Protein AF-0000000078756463 (afdb_homodimer)

Foldseek 3Di:
DAQQWKFFFAAQVDDPPQDHGGFIWGFHAHPVVVVPDQKTKTFTKDLDPDPDDPLWQWLQCQFHVGIMTGRLVNIDIDGNVRGDGTGGGRDPVSSVVSVVSNVVVVDD/DAQQWKFFFAAQVDDPPQDHGGFIWGFHDHPVVVVPDQKTKTFTKDLDPDPDDPQWQWLQCQFHVGIMTGRLVNIDIDGNVRGDGTGGGRDPVSSVVSVVSNVVVVDD

Secondary structure (DSSP, 8-state):
--TTEEEEEE-TT--TTS--SEEEEEE-S-HHHHHH-SEEEEEEEESS--SSSS-EEE-TTSSSSS--EEEGGG-EEEEGGGEEEEEEEPPHHHHHHHHHHHHHHT--/--TTEEEEEE-TT--TTS--SEEEEEE-S-HHHHHH-SEEEEEEEESS--SSSS-EEE-TTSSSSS--EEEGGG-EEEEGGGEEEEEEEPPHHHHHHHHHHHHHHT--

Radius of gyration: 16.01 Å; Cα contacts (8 Å, |Δi|>4): 495; chains: 2; bounding box: 35×48×36 Å

Structure (mmCIF, N/CA/C/O backbone):
data_AF-0000000078756463-model_v1
#
loop_
_entity.id
_entity.type
_entity.pdbx_description
1 polymer 'MazE/toxin transcriptional modulator MazF'
#
loop_
_atom_site.group_PDB
_atom_site.id
_atom_site.type_symbol
_atom_site.label_atom_id
_atom_site.label_alt_id
_atom_site.label_comp_id
_atom_site.label_asym_id
_atom_site.label_entity_id
_atom_site.label_seq_id
_atom_site.pdbx_PDB_ins_code
_atom_site.Cartn_x
_atom_site.Cartn_y
_atom_site.Cartn_z
_atom_site.occupancy
_atom_site.B_iso_or_equiv
_atom_site.auth_seq_id
_atom_site.auth_comp_id
_atom_site.auth_asym_id
_atom_site.auth_atom_id
_atom_site.pdbx_PDB_model_num
ATOM 1 N N . MET A 1 1 ? -16.078 5.977 5.453 1 94.06 1 MET A N 1
ATOM 2 C CA . MET A 1 1 ? -14.664 6.266 5.293 1 94.06 1 MET A CA 1
ATOM 3 C C . MET A 1 1 ? -14.344 6.648 3.854 1 94.06 1 MET A C 1
ATOM 5 O O . MET A 1 1 ? -14.531 5.848 2.936 1 94.06 1 MET A O 1
ATOM 9 N N . LEU A 1 2 ? -13.953 7.906 3.689 1 96.69 2 LEU A N 1
ATOM 10 C CA . LEU A 1 2 ? -13.789 8.484 2.361 1 96.69 2 LEU A CA 1
ATOM 11 C C . LEU A 1 2 ? -12.32 8.492 1.949 1 96.69 2 LEU A C 1
ATOM 13 O O . LEU A 1 2 ? -11.438 8.688 2.787 1 96.69 2 LEU A O 1
ATOM 17 N N . ARG A 1 3 ? -12.164 8.289 0.667 1 97.88 3 ARG A N 1
ATOM 18 C CA . ARG A 1 3 ? -10.852 8.602 0.111 1 97.88 3 ARG A CA 1
ATOM 19 C C . ARG A 1 3 ? -10.469 10.055 0.394 1 97.88 3 ARG A C 1
ATOM 21 O O . ARG A 1 3 ? -11.297 10.953 0.261 1 97.88 3 ARG A O 1
ATOM 28 N N . GLY A 1 4 ? -9.234 10.234 0.783 1 97.69 4 GLY A N 1
ATOM 29 C CA . GLY A 1 4 ? -8.766 11.57 1.105 1 97.69 4 GLY A CA 1
ATOM 30 C C . GLY A 1 4 ? -8.945 11.93 2.57 1 97.69 4 GLY A C 1
ATOM 31 O O . GLY A 1 4 ? -8.461 12.969 3.021 1 97.69 4 GLY A O 1
ATOM 32 N N . GLN A 1 5 ? -9.602 11.172 3.363 1 97.88 5 GLN A N 1
ATOM 33 C CA . GLN A 1 5 ? -9.82 11.43 4.781 1 97.88 5 GLN A CA 1
ATOM 34 C C . GLN A 1 5 ? -8.562 11.141 5.598 1 97.88 5 GLN A C 1
ATOM 36 O O . GLN A 1 5 ? -7.867 10.156 5.344 1 97.88 5 GLN A O 1
ATOM 41 N N . LEU A 1 6 ? -8.391 11.961 6.578 1 98.12 6 LEU A N 1
ATOM 42 C CA . LEU A 1 6 ? -7.281 11.82 7.516 1 98.12 6 LEU A CA 1
ATOM 43 C C . LEU A 1 6 ? -7.668 10.914 8.68 1 98.12 6 LEU A C 1
ATOM 45 O O . LEU A 1 6 ? -8.773 11.031 9.219 1 98.12 6 LEU A O 1
ATOM 49 N N . TYR A 1 7 ? -6.777 10.047 9.055 1 98.5 7 TYR A N 1
ATOM 50 C CA . TYR A 1 7 ? -6.91 9.227 10.258 1 98.5 7 TYR A CA 1
ATOM 51 C C . TYR A 1 7 ? -5.57 9.062 10.961 1 98.5 7 TYR A C 1
ATOM 53 O O . TYR A 1 7 ? -4.523 8.992 10.312 1 98.5 7 TYR A O 1
ATOM 61 N N . TRP A 1 8 ? -5.617 9.039 12.258 1 98.38 8 TRP A N 1
ATOM 62 C CA . TRP A 1 8 ? -4.48 8.477 12.977 1 98.38 8 TRP A CA 1
ATOM 63 C C . TRP A 1 8 ? -4.527 6.953 12.977 1 98.38 8 TRP A C 1
ATOM 65 O O . TRP A 1 8 ? -5.566 6.359 13.273 1 98.38 8 TRP A O 1
ATOM 75 N N . VAL A 1 9 ? -3.426 6.391 12.648 1 98.5 9 VAL A N 1
ATOM 76 C CA . VAL A 1 9 ? -3.354 4.945 12.461 1 98.5 9 VAL A CA 1
ATOM 77 C C . VAL A 1 9 ? -2.293 4.355 13.383 1 98.5 9 VAL A C 1
ATOM 79 O O . VAL A 1 9 ? -1.179 4.871 13.469 1 98.5 9 VAL A O 1
ATOM 82 N N . ASN A 1 10 ? -2.605 3.26 14.062 1 98.44 10 ASN A N 1
ATOM 83 C CA . ASN A 1 10 ? -1.66 2.539 14.914 1 98.44 10 ASN A CA 1
ATOM 84 C C . ASN A 1 10 ? -0.77 1.609 14.094 1 98.44 10 ASN A C 1
ATOM 86 O O . ASN A 1 10 ? -1.217 0.551 13.641 1 98.44 10 ASN A O 1
ATOM 90 N N . LEU A 1 11 ? 0.521 1.967 13.922 1 97.56 11 LEU A N 1
ATOM 91 C CA . LEU A 1 11 ? 1.479 1.213 13.117 1 97.56 11 LEU A CA 1
ATOM 92 C C . LEU A 1 11 ? 2.629 0.704 13.984 1 97.56 11 LEU A C 1
ATOM 94 O O . LEU A 1 11 ? 3.744 0.518 13.492 1 97.56 11 LEU A O 1
ATOM 98 N N . THR A 1 12 ? 2.404 0.406 15.148 1 96.06 12 THR A N 1
ATOM 99 C CA . THR A 1 12 ? 3.438 0.116 16.141 1 96.06 12 THR A CA 1
ATOM 100 C C . THR A 1 12 ? 4.109 -1.221 15.836 1 96.06 12 THR A C 1
ATOM 102 O O . THR A 1 12 ? 5.207 -1.491 16.328 1 96.06 12 THR A O 1
ATOM 105 N N . ASP A 1 13 ? 3.555 -2.045 15.055 1 93.75 13 ASP A N 1
ATOM 106 C CA . ASP A 1 13 ? 4.121 -3.355 14.742 1 93.75 13 ASP A CA 1
ATOM 107 C C . ASP A 1 13 ? 4.977 -3.303 13.477 1 93.75 13 ASP A C 1
ATOM 109 O O . ASP A 1 13 ? 5.426 -4.336 12.984 1 93.75 13 ASP A O 1
ATOM 113 N N . ALA A 1 14 ? 5.211 -2.105 12.953 1 94.5 14 ALA A N 1
ATOM 114 C CA . ALA A 1 14 ? 5.969 -1.964 11.719 1 94.5 14 ALA A CA 1
ATOM 115 C C . ALA A 1 14 ? 7.41 -2.441 11.898 1 94.5 14 ALA A C 1
ATOM 117 O O . ALA A 1 14 ? 7.965 -2.359 12.992 1 94.5 14 ALA A O 1
ATOM 118 N N . HIS A 1 15 ? 7.957 -2.934 10.875 1 94.38 15 HIS A N 1
ATOM 119 C CA . HIS A 1 15 ? 9.352 -3.334 10.789 1 94.38 15 HIS A CA 1
ATOM 120 C C . HIS A 1 15 ? 10.188 -2.277 10.07 1 94.38 15 HIS A C 1
ATOM 122 O O . HIS A 1 15 ? 10.109 -2.146 8.844 1 94.38 15 HIS A O 1
ATOM 128 N N . PRO A 1 16 ? 11.094 -1.668 10.781 1 93.81 16 PRO A N 1
ATOM 129 C CA . PRO A 1 16 ? 11.875 -0.65 10.078 1 93.81 16 PRO A CA 1
ATOM 130 C C . PRO A 1 16 ? 12.508 -1.181 8.789 1 93.81 16 PRO A C 1
ATOM 132 O O . PRO A 1 16 ? 12.93 -2.34 8.742 1 93.81 16 PRO A O 1
ATOM 135 N N . PRO A 1 17 ? 12.43 -0.254 7.676 1 95.44 17 PRO A N 1
ATOM 136 C CA . PRO A 1 17 ? 12.148 1.184 7.664 1 95.44 17 PRO A CA 1
ATOM 137 C C . PRO A 1 17 ? 10.664 1.497 7.492 1 95.44 17 PRO A C 1
ATOM 139 O O . PRO A 1 17 ? 10.297 2.652 7.266 1 95.44 17 PRO A O 1
ATOM 142 N N . GLU A 1 18 ? 9.766 0.496 7.508 1 96.38 18 GLU A N 1
ATOM 143 C CA . GLU A 1 18 ? 8.336 0.781 7.523 1 96.38 18 GLU A CA 1
ATOM 144 C C . GLU A 1 18 ? 7.984 1.803 8.602 1 96.38 18 GLU A C 1
ATOM 146 O O . GLU A 1 18 ? 8.531 1.755 9.703 1 96.38 18 GLU A O 1
ATOM 151 N N . MET A 1 19 ? 7.121 2.65 8.234 1 94.88 19 MET A N 1
ATOM 152 C CA . MET A 1 19 ? 6.781 3.697 9.195 1 94.88 19 MET A CA 1
ATOM 153 C C . MET A 1 19 ? 5.973 3.129 10.352 1 94.88 19 MET A C 1
ATOM 155 O O . MET A 1 19 ? 5.016 2.385 10.141 1 94.88 19 MET A O 1
ATOM 159 N N . GLY A 1 20 ? 6.391 3.5 11.492 1 95.31 20 GLY A N 1
ATOM 160 C CA . GLY A 1 20 ? 5.789 2.965 12.703 1 95.31 20 GLY A CA 1
ATOM 161 C C . GLY A 1 20 ? 5.109 4.027 13.547 1 95.31 20 GLY A C 1
ATOM 162 O O . GLY A 1 20 ? 4.723 5.082 13.039 1 95.31 20 GLY A O 1
ATOM 163 N N . LYS A 1 21 ? 4.723 3.65 14.812 1 96.06 21 LYS A N 1
ATOM 164 C CA . LYS A 1 21 ? 4.055 4.531 15.766 1 96.06 21 LYS A CA 1
ATOM 165 C C . LYS A 1 21 ? 2.615 4.809 15.344 1 96.06 21 LYS A C 1
ATOM 167 O O . LYS A 1 21 ? 2.082 4.137 14.461 1 96.06 21 LYS A O 1
ATOM 172 N N . VAL A 1 22 ? 1.941 5.535 16.25 1 97.69 22 VAL A N 1
ATOM 173 C CA . VAL A 1 22 ? 0.645 6.074 15.852 1 97.69 22 VAL A CA 1
ATOM 174 C C . VAL A 1 22 ? 0.842 7.352 15.039 1 97.69 22 VAL A C 1
ATOM 176 O O . VAL A 1 22 ? 1.346 8.352 15.555 1 97.69 22 VAL A O 1
ATOM 179 N N . ARG A 1 23 ? 0.416 7.297 13.773 1 96.25 23 ARG A N 1
ATOM 180 C CA . ARG A 1 23 ? 0.708 8.414 12.875 1 96.25 23 ARG A CA 1
ATOM 181 C C . ARG A 1 23 ? -0.537 8.828 12.094 1 96.25 23 ARG A C 1
ATOM 183 O O . ARG A 1 23 ? -1.396 7.992 11.797 1 96.25 23 ARG A O 1
ATOM 190 N N . PRO A 1 24 ? -0.574 10.094 11.797 1 97.31 24 PRO A N 1
ATOM 191 C CA . PRO A 1 24 ? -1.608 10.461 10.828 1 97.31 24 PRO A CA 1
ATOM 192 C C . PRO A 1 24 ? -1.346 9.883 9.438 1 97.31 24 PRO A C 1
ATOM 194 O O . PRO A 1 24 ? -0.188 9.719 9.039 1 97.31 24 PRO A O 1
ATOM 197 N N . ALA A 1 25 ? -2.432 9.578 8.719 1 98.31 25 ALA A N 1
ATOM 198 C CA . ALA A 1 25 ? -2.357 9.039 7.359 1 98.31 25 ALA A CA 1
ATOM 199 C C . ALA A 1 25 ? -3.582 9.445 6.543 1 98.31 25 ALA A C 1
ATOM 201 O O . ALA A 1 25 ? -4.648 9.711 7.102 1 98.31 25 ALA A O 1
ATOM 202 N N . ILE A 1 26 ? -3.371 9.469 5.281 1 98.44 26 ILE A N 1
ATOM 203 C CA . ILE A 1 26 ? -4.469 9.773 4.367 1 98.44 26 ILE A CA 1
ATOM 204 C C . ILE A 1 26 ? -4.984 8.477 3.736 1 98.44 26 ILE A C 1
ATOM 206 O O . ILE A 1 26 ? -4.203 7.691 3.199 1 98.44 26 ILE A O 1
ATOM 210 N N . ILE A 1 27 ? -6.273 8.258 3.799 1 98.69 27 ILE A N 1
ATOM 211 C CA . ILE A 1 27 ? -6.883 7.152 3.07 1 98.69 27 ILE A CA 1
ATOM 212 C C . ILE A 1 27 ? -6.82 7.426 1.569 1 98.69 27 ILE A C 1
ATOM 214 O O . ILE A 1 27 ? -7.312 8.453 1.098 1 98.69 27 ILE A O 1
ATOM 218 N N . VAL A 1 28 ? -6.277 6.414 0.802 1 98.38 28 VAL A N 1
ATOM 219 C CA . VAL A 1 28 ? -6.141 6.648 -0.631 1 98.38 28 VAL A CA 1
ATOM 220 C C . VAL A 1 28 ? -6.926 5.594 -1.407 1 98.38 28 VAL A C 1
ATOM 222 O O . VAL A 1 28 ? -7.098 5.711 -2.623 1 98.38 28 VAL A O 1
ATOM 225 N N . SER A 1 29 ? -7.391 4.496 -0.764 1 97 29 SER A N 1
ATOM 226 C CA . SER A 1 29 ? -8.25 3.529 -1.438 1 97 29 SER A CA 1
ATOM 227 C C . SER A 1 29 ? -9.609 4.137 -1.772 1 97 29 SER A C 1
ATOM 229 O O . SER A 1 29 ? -10.078 5.047 -1.081 1 97 29 SER A O 1
ATOM 231 N N . ASN A 1 30 ? -10.164 3.65 -2.82 1 94.81 30 ASN A N 1
ATOM 232 C CA . ASN A 1 30 ? -11.406 4.219 -3.33 1 94.81 30 ASN A CA 1
ATOM 233 C C . ASN A 1 30 ? -12.539 4.078 -2.318 1 94.81 30 ASN A C 1
ATOM 235 O O . ASN A 1 30 ? -12.664 3.051 -1.649 1 94.81 30 ASN A O 1
ATOM 239 N N . THR A 1 31 ? -13.453 5.086 -2.279 1 96.44 31 THR A N 1
ATOM 240 C CA . THR A 1 31 ? -14.516 5.219 -1.287 1 96.44 31 THR A CA 1
ATOM 241 C C . THR A 1 31 ? -15.484 4.043 -1.376 1 96.44 31 THR A C 1
ATOM 243 O O . THR A 1 31 ? -15.961 3.551 -0.353 1 96.44 31 THR A O 1
ATOM 246 N N . GLU A 1 32 ? -15.82 3.629 -2.592 1 93.06 32 GLU A N 1
ATOM 247 C CA . GLU A 1 32 ? -16.766 2.523 -2.746 1 93.06 32 GLU A CA 1
ATOM 248 C C . GLU A 1 32 ? -16.234 1.25 -2.094 1 93.06 32 GLU A C 1
ATOM 250 O O . GLU A 1 32 ? -16.969 0.555 -1.388 1 93.06 32 GLU A O 1
ATOM 255 N N . GLN A 1 33 ? -14.977 0.993 -2.314 1 92.25 33 GLN A N 1
ATOM 256 C CA . GLN A 1 33 ? -14.367 -0.193 -1.722 1 92.25 33 GLN A CA 1
ATOM 257 C C . GLN A 1 33 ? -14.227 -0.041 -0.21 1 92.25 33 GLN A C 1
ATOM 259 O O . GLN A 1 33 ? -14.336 -1.021 0.53 1 92.25 33 GLN A O 1
ATOM 264 N N . ASN A 1 34 ? -13.914 1.171 0.244 1 95.69 34 ASN A N 1
ATOM 265 C CA . ASN A 1 34 ? -13.812 1.445 1.673 1 95.69 34 ASN A CA 1
ATOM 266 C C . ASN A 1 34 ? -15.102 1.103 2.406 1 95.69 34 ASN A C 1
ATOM 268 O O . ASN A 1 34 ? -15.086 0.812 3.604 1 95.69 34 ASN A O 1
ATOM 272 N N . GLN A 1 35 ? -16.25 1.172 1.699 1 93.81 35 GLN A N 1
ATOM 273 C CA . GLN A 1 35 ? -17.531 0.893 2.314 1 93.81 35 GLN A CA 1
ATOM 274 C C . GLN A 1 35 ? -17.75 -0.608 2.49 1 93.81 35 GLN A C 1
ATOM 276 O O . GLN A 1 35 ? -18.516 -1.035 3.355 1 93.81 35 GLN A O 1
ATOM 281 N N . ILE A 1 36 ? -17.047 -1.347 1.752 1 91.06 36 ILE A N 1
ATOM 282 C CA . ILE A 1 36 ? -17.297 -2.783 1.688 1 91.06 36 ILE A CA 1
ATOM 283 C C . ILE A 1 36 ? -16.25 -3.527 2.504 1 91.06 36 ILE A C 1
ATOM 285 O O . ILE A 1 36 ? -16.578 -4.445 3.258 1 91.06 36 ILE A O 1
ATOM 289 N N . LEU A 1 37 ? -15.055 -3.131 2.416 1 93.44 37 LEU A N 1
ATOM 290 C CA . LEU A 1 37 ? -13.922 -3.848 3.002 1 93.44 37 LEU A CA 1
ATOM 291 C C . LEU A 1 37 ? -13.695 -3.416 4.445 1 93.44 37 LEU A C 1
ATOM 293 O O . LEU A 1 37 ? -14.117 -2.33 4.848 1 93.44 37 LEU A O 1
ATOM 297 N N . GLU A 1 38 ? -13.031 -4.285 5.164 1 96.25 38 GLU A N 1
ATOM 298 C CA . GLU A 1 38 ? -12.688 -3.986 6.555 1 96.25 38 GLU A CA 1
ATOM 299 C C . GLU A 1 38 ? -11.242 -3.52 6.68 1 96.25 38 GLU A C 1
ATOM 301 O O . GLU A 1 38 ? -10.641 -3.619 7.75 1 96.25 38 GLU A O 1
ATOM 306 N N . SER A 1 39 ? -10.688 -3.158 5.609 1 97 39 SER A N 1
ATOM 307 C CA . SER A 1 39 ? -9.375 -2.523 5.527 1 97 39 SER A CA 1
ATOM 308 C C . SER A 1 39 ? -9.375 -1.392 4.504 1 97 39 SER A C 1
ATOM 310 O O . SER A 1 39 ? -10.312 -1.256 3.721 1 97 39 SER A O 1
ATOM 312 N N . VAL A 1 40 ? -8.43 -0.563 4.633 1 98.06 40 VAL A N 1
ATOM 313 C CA . VAL A 1 40 ? -8.203 0.53 3.693 1 98.06 40 VAL A CA 1
ATOM 314 C C . VAL A 1 40 ? -6.715 0.619 3.352 1 98.06 40 VAL A C 1
ATOM 316 O O . VAL A 1 40 ? -5.879 -0.001 4.016 1 98.06 40 VAL A O 1
ATOM 319 N N . VAL A 1 41 ? -6.402 1.333 2.285 1 98.44 41 VAL A N 1
ATOM 320 C CA . VAL A 1 41 ? -5.02 1.677 1.977 1 98.44 41 VAL A CA 1
ATOM 321 C C . VAL A 1 41 ? -4.754 3.135 2.344 1 98.44 41 VAL A C 1
ATOM 323 O O . VAL A 1 41 ? -5.559 4.016 2.035 1 98.44 41 VAL A O 1
ATOM 326 N N . VAL A 1 42 ? -3.619 3.355 3.029 1 98.75 42 VAL A N 1
ATOM 327 C CA . VAL A 1 42 ? -3.305 4.695 3.514 1 98.75 42 VAL A CA 1
ATOM 328 C C . VAL A 1 42 ? -1.887 5.078 3.096 1 98.75 42 VAL A C 1
ATOM 330 O O . VAL A 1 42 ? -1.083 4.215 2.742 1 98.75 42 VAL A O 1
ATOM 333 N N . VAL A 1 43 ? -1.655 6.359 3.07 1 98.19 43 VAL A N 1
ATOM 334 C CA . VAL A 1 43 ? -0.307 6.914 3.018 1 98.19 43 VAL A CA 1
ATOM 335 C C . VAL A 1 43 ? -0.005 7.664 4.312 1 98.19 43 VAL A C 1
ATOM 337 O O . VAL A 1 43 ? -0.649 8.672 4.621 1 98.19 43 VAL A O 1
ATOM 340 N N . PRO A 1 44 ? 0.986 7.254 5.074 1 97.75 44 PRO A N 1
ATOM 341 C CA . PRO A 1 44 ? 1.307 7.926 6.336 1 97.75 44 PRO A CA 1
ATOM 342 C C . PRO A 1 44 ? 1.989 9.273 6.125 1 97.75 44 PRO A C 1
ATOM 344 O O . PRO A 1 44 ? 2.527 9.539 5.047 1 97.75 44 PRO A O 1
ATOM 347 N N . LEU A 1 45 ? 1.938 10.078 7.168 1 95.56 45 LEU A N 1
ATOM 348 C CA . LEU A 1 45 ? 2.496 11.422 7.105 1 95.56 45 LEU A CA 1
ATOM 349 C C . LEU A 1 45 ? 3.729 11.547 7.992 1 95.56 45 LEU A C 1
ATOM 351 O O . LEU A 1 45 ? 3.867 10.805 8.977 1 95.56 45 LEU A O 1
ATOM 355 N N . SER A 1 46 ? 4.59 12.414 7.613 1 92.44 46 SER A N 1
ATOM 356 C CA . SER A 1 46 ? 5.77 12.805 8.383 1 92.44 46 SER A CA 1
ATOM 357 C C . SER A 1 46 ? 5.91 14.32 8.438 1 92.44 46 SER A C 1
ATOM 359 O O . SER A 1 46 ? 5.449 15.031 7.539 1 92.44 46 SER 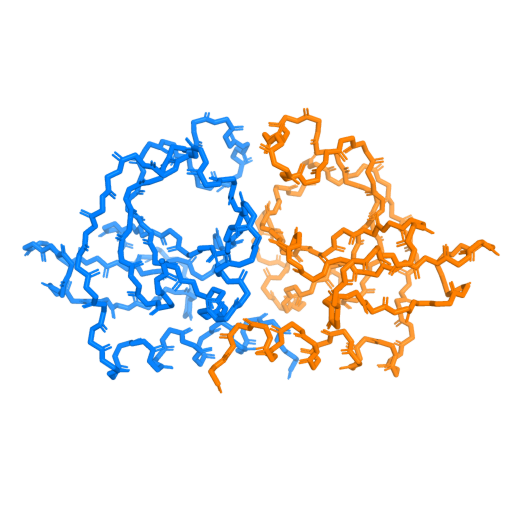A O 1
ATOM 361 N N . THR A 1 47 ? 6.492 14.82 9.5 1 89.56 47 THR A N 1
ATOM 362 C CA . THR A 1 47 ? 6.777 16.25 9.586 1 89.56 47 THR A CA 1
ATOM 363 C C . THR A 1 47 ? 8.133 16.562 8.961 1 89.56 47 THR A C 1
ATOM 365 O O . THR A 1 47 ? 8.492 17.734 8.797 1 89.56 47 THR A O 1
ATOM 368 N N . GLN A 1 48 ? 8.859 15.594 8.641 1 86.81 48 GLN A N 1
ATOM 369 C CA . GLN A 1 48 ? 10.164 15.781 8.023 1 86.81 48 GLN A CA 1
ATOM 370 C C . GLN A 1 48 ? 10.047 15.891 6.504 1 86.81 48 GLN A C 1
ATOM 372 O O . GLN A 1 48 ? 9.469 15.008 5.859 1 86.81 48 GLN A O 1
ATOM 377 N N . PRO A 1 49 ? 10.453 17 5.871 1 76.88 49 PRO A N 1
ATOM 378 C CA . PRO A 1 49 ? 10.305 17.219 4.43 1 76.88 49 PRO A CA 1
ATOM 379 C C . PRO A 1 49 ? 10.992 16.125 3.604 1 76.88 49 PRO A C 1
ATOM 381 O O . PRO A 1 49 ? 10.602 15.883 2.459 1 76.88 49 PRO A O 1
ATOM 384 N N . GLY A 1 50 ? 11.688 15.352 4.09 1 67.31 50 GLY A N 1
ATOM 385 C CA . GLY A 1 50 ? 12.297 14.242 3.365 1 67.31 50 GLY A CA 1
ATOM 386 C C . GLY A 1 50 ? 13.766 14.469 3.062 1 67.31 50 GLY A C 1
ATOM 387 O O . GLY A 1 50 ? 14.211 15.609 2.947 1 67.31 50 GLY A O 1
ATOM 388 N N . GLU A 1 51 ? 14.656 13.766 3.758 1 58.53 51 GLU A N 1
ATOM 389 C CA . GLU A 1 51 ? 16.031 13.797 3.262 1 58.53 51 GLU A CA 1
ATOM 390 C C . GLU A 1 51 ? 16.094 13.438 1.779 1 58.53 51 GLU A C 1
ATOM 392 O O . GLU A 1 51 ? 16.969 13.914 1.055 1 58.53 51 GLU A O 1
ATOM 397 N N . ILE A 1 52 ? 15.539 12.234 1.413 1 53.84 52 ILE A N 1
ATOM 398 C CA . ILE A 1 52 ? 15.758 11.781 0.042 1 53.84 52 ILE A CA 1
ATOM 399 C C . ILE A 1 52 ? 14.719 12.422 -0.879 1 53.84 52 ILE A C 1
ATOM 401 O O . ILE A 1 52 ? 13.75 13.023 -0.411 1 53.84 52 ILE A O 1
ATOM 405 N N . TRP A 1 53 ? 14.328 11.82 -2.035 1 53.84 53 TRP A N 1
ATOM 406 C CA . TRP A 1 53 ? 13.742 12.25 -3.303 1 53.84 53 TRP A CA 1
ATOM 407 C C . TRP A 1 53 ? 12.242 12.492 -3.162 1 53.84 53 TRP A C 1
ATOM 409 O O . TRP A 1 53 ? 11.609 11.984 -2.232 1 53.84 53 TRP A O 1
ATOM 419 N N . PRO A 1 54 ? 11.531 13.047 -4.238 1 59.81 54 PRO A N 1
ATOM 420 C CA . PRO A 1 54 ? 10.219 13.383 -4.797 1 59.81 54 PRO A CA 1
ATOM 421 C C . PRO A 1 54 ? 9.141 12.375 -4.395 1 59.81 54 PRO A C 1
ATOM 423 O O . PRO A 1 54 ? 8.117 12.258 -5.082 1 59.81 54 PRO A O 1
ATOM 426 N N . LEU A 1 55 ? 9.5 11.688 -3.123 1 83 55 LEU A N 1
ATOM 427 C CA . LEU A 1 55 ? 8.422 10.734 -2.898 1 83 55 LEU A CA 1
ATOM 428 C C . LEU A 1 55 ? 7.5 11.203 -1.775 1 83 55 LEU A C 1
ATOM 430 O O . LEU A 1 55 ? 6.602 10.477 -1.354 1 83 55 LEU A O 1
ATOM 434 N N . ARG A 1 56 ? 7.832 12.453 -1.299 1 92.19 56 ARG A N 1
ATOM 435 C CA . ARG A 1 56 ? 6.965 13.07 -0.3 1 92.19 56 ARG A CA 1
ATOM 436 C C . ARG A 1 56 ? 6.148 14.195 -0.91 1 92.19 56 ARG A C 1
ATOM 438 O O . ARG A 1 56 ? 6.664 14.984 -1.704 1 92.19 56 ARG A O 1
ATOM 445 N N . VAL A 1 57 ? 4.93 14.195 -0.565 1 94.19 57 VAL A N 1
ATOM 446 C CA . VAL A 1 57 ? 4.023 15.234 -1.029 1 94.19 57 VAL A CA 1
ATOM 447 C C . VAL A 1 57 ? 3.701 16.188 0.119 1 94.19 57 VAL A C 1
ATOM 449 O O . VAL A 1 57 ? 3.137 15.781 1.136 1 94.19 57 VAL A O 1
ATOM 452 N N . SER A 1 58 ? 4.066 17.453 -0.078 1 93.19 58 SER A N 1
ATOM 453 C CA . SER A 1 58 ? 3.73 18.469 0.927 1 93.19 58 SER A CA 1
ATOM 454 C C . S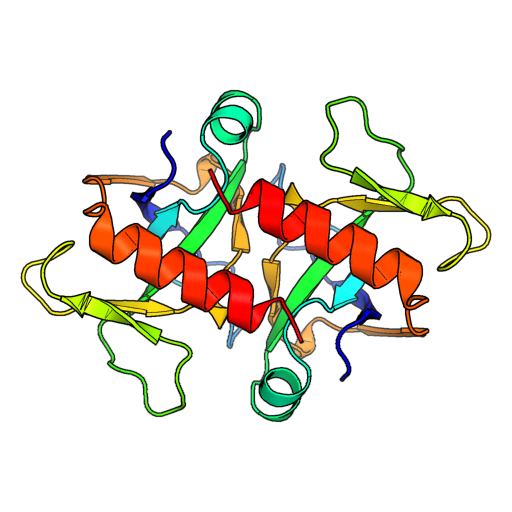ER A 1 58 ? 2.223 18.656 1.027 1 93.19 58 SER A C 1
ATOM 456 O O . SER A 1 58 ? 1.545 18.828 0.012 1 93.19 58 SER A O 1
ATOM 458 N N . LEU A 1 59 ? 1.763 18.641 2.25 1 93.69 59 LEU A N 1
ATOM 459 C CA . LEU A 1 59 ? 0.353 18.906 2.496 1 93.69 59 LEU A CA 1
ATOM 460 C C . LEU A 1 59 ? 0.18 20.25 3.201 1 93.69 59 LEU A C 1
ATOM 462 O O . LEU A 1 59 ? -0.91 20.562 3.686 1 93.69 59 LEU A O 1
ATOM 466 N N . ALA A 1 60 ? 1.225 20.953 3.252 1 89.25 60 ALA A N 1
ATOM 467 C CA . ALA A 1 60 ? 1.217 22.25 3.928 1 89.25 60 ALA A CA 1
ATOM 468 C C . ALA A 1 60 ? 0.588 22.141 5.312 1 89.25 60 ALA A C 1
ATOM 470 O O . ALA A 1 60 ? 1.023 21.344 6.137 1 89.25 60 ALA A O 1
ATOM 471 N N . THR A 1 61 ? -0.327 23.016 5.617 1 85 61 THR A N 1
ATOM 472 C CA . THR A 1 61 ? -0.958 23.031 6.934 1 85 61 THR A CA 1
ATOM 473 C C . THR A 1 61 ? -2.398 22.531 6.848 1 85 61 THR A C 1
ATOM 475 O O . THR A 1 61 ? -3.238 22.906 7.672 1 85 61 THR A O 1
ATOM 478 N N . ALA A 1 62 ? -2.59 21.734 5.82 1 84.56 62 ALA A N 1
ATOM 479 C CA . ALA A 1 62 ? -3.959 21.281 5.586 1 84.56 62 ALA A CA 1
ATOM 480 C C . ALA A 1 62 ? -4.414 20.328 6.688 1 84.56 62 ALA A C 1
ATOM 482 O O . ALA A 1 62 ? -5.609 20.203 6.953 1 84.56 62 ALA A O 1
ATOM 483 N N . VAL A 1 63 ? -3.422 19.641 7.293 1 83.06 63 VAL A N 1
ATOM 484 C CA . VAL A 1 63 ? -3.783 18.594 8.234 1 83.06 63 VAL A CA 1
ATOM 485 C C . VAL A 1 63 ? -3.428 19.016 9.656 1 83.06 63 VAL A C 1
ATOM 487 O O . VAL A 1 63 ? -3.973 18.484 10.625 1 83.06 63 VAL A O 1
ATOM 490 N N . SER A 1 64 ? -2.531 19.844 9.734 1 81.62 64 SER A N 1
ATOM 491 C CA . SER A 1 64 ? -2.066 20.328 11.031 1 81.62 64 SER A CA 1
ATOM 492 C C . SER A 1 64 ? -1.456 21.719 10.922 1 81.62 64 SER A C 1
ATOM 494 O O . SER A 1 64 ? -1.19 22.203 9.812 1 81.62 64 SER A O 1
ATOM 496 N N . PRO A 1 65 ? -1.325 22.344 12.102 1 84.5 65 PRO A N 1
ATOM 497 C CA . PRO A 1 65 ? -0.677 23.656 12.078 1 84.5 65 PRO A CA 1
ATOM 498 C C . PRO A 1 65 ? 0.764 23.594 11.57 1 84.5 65 PRO A C 1
ATOM 500 O O . PRO A 1 65 ? 1.321 24.609 11.156 1 84.5 65 PRO A O 1
ATOM 503 N N . LYS A 1 66 ? 1.315 22.469 11.688 1 88.56 66 LYS A N 1
ATOM 504 C CA . LYS A 1 66 ? 2.672 22.266 11.188 1 88.56 66 LYS A CA 1
ATOM 505 C C . LYS A 1 66 ? 2.656 21.625 9.797 1 88.56 66 LYS A C 1
ATOM 507 O O . LYS A 1 66 ? 1.759 20.844 9.477 1 88.56 66 LYS A O 1
ATOM 512 N N . GLU A 1 67 ? 3.693 22.016 9.078 1 91.38 67 GLU A N 1
ATOM 513 C CA . GLU A 1 67 ? 3.834 21.375 7.773 1 91.38 67 GLU A CA 1
ATOM 514 C C . GLU A 1 67 ? 3.928 19.859 7.914 1 91.38 67 GLU A C 1
ATOM 516 O O . GLU A 1 67 ? 4.566 19.359 8.844 1 91.38 67 GLU A O 1
ATOM 521 N N . SER A 1 68 ? 3.227 19.203 7.027 1 93 68 SER A N 1
ATOM 522 C CA . SER A 1 68 ? 3.281 17.75 6.996 1 93 68 SER A CA 1
ATOM 523 C C . SER A 1 68 ? 3.486 17.234 5.574 1 93 68 SER A C 1
ATOM 525 O O . SER A 1 68 ? 3.209 17.953 4.605 1 93 68 SER A O 1
ATOM 527 N N . PHE A 1 69 ? 4.008 16.047 5.453 1 94.5 69 PHE A N 1
ATOM 528 C CA . PHE A 1 69 ? 4.324 15.43 4.176 1 94.5 69 PHE A CA 1
ATOM 529 C C . PHE A 1 69 ? 3.758 14.016 4.109 1 94.5 69 PHE A C 1
ATOM 531 O O . PHE A 1 69 ? 3.947 13.219 5.035 1 94.5 69 PHE A O 1
ATOM 538 N N . ALA A 1 70 ? 2.99 13.742 3.023 1 95.94 70 ALA A N 1
ATOM 539 C CA . ALA A 1 70 ? 2.598 12.367 2.754 1 95.94 70 ALA A CA 1
ATOM 540 C C . ALA A 1 70 ? 3.773 11.555 2.221 1 95.94 70 ALA A C 1
ATOM 542 O O . ALA A 1 70 ? 4.398 11.93 1.227 1 95.94 70 ALA A O 1
ATOM 543 N N . VAL A 1 71 ? 4.07 10.461 2.859 1 95.81 71 VAL A N 1
ATOM 544 C CA . VAL A 1 71 ? 5.215 9.641 2.486 1 95.81 71 VAL A CA 1
ATOM 545 C C . VAL A 1 71 ? 4.762 8.492 1.59 1 95.81 71 VAL A C 1
ATOM 547 O O . VAL A 1 71 ? 4.391 7.422 2.08 1 95.81 71 VAL A O 1
ATOM 550 N N . VAL A 1 72 ? 4.863 8.688 0.34 1 95.81 72 VAL A N 1
ATOM 551 C CA . VAL A 1 72 ? 4.266 7.844 -0.688 1 95.81 72 VAL A CA 1
ATOM 552 C C . VAL A 1 72 ? 4.824 6.426 -0.582 1 95.81 72 VAL A C 1
ATOM 554 O O . VAL A 1 72 ? 4.066 5.453 -0.6 1 95.81 72 VAL A O 1
ATOM 557 N N . PRO A 1 73 ? 6.145 6.223 -0.33 1 95.56 73 PRO A N 1
ATOM 558 C CA . PRO A 1 73 ? 6.648 4.848 -0.228 1 95.56 73 PRO A CA 1
ATOM 559 C C . PRO A 1 73 ? 6.078 4.102 0.976 1 95.56 73 PRO A C 1
ATOM 561 O O . PRO A 1 73 ? 6.156 2.871 1.036 1 95.56 73 PRO A O 1
ATOM 564 N N . GLY A 1 74 ? 5.484 4.844 1.905 1 96.81 74 GLY A N 1
ATOM 565 C CA . GLY A 1 74 ? 4.934 4.254 3.113 1 96.81 74 GLY A CA 1
ATOM 566 C C . GLY A 1 74 ? 3.514 3.75 2.938 1 96.81 74 GLY A C 1
ATOM 567 O O . GLY A 1 74 ? 2.893 3.279 3.893 1 96.81 74 GLY A O 1
ATOM 568 N N . LEU A 1 75 ? 2.98 3.811 1.711 1 97.62 75 LEU A N 1
ATOM 569 C CA . LEU A 1 75 ? 1.607 3.418 1.414 1 97.62 75 LEU A CA 1
ATOM 570 C C . LEU A 1 75 ? 1.362 1.964 1.8 1 97.62 75 LEU A C 1
ATOM 572 O O . LEU A 1 75 ? 2.188 1.094 1.516 1 97.62 75 LEU A O 1
ATOM 576 N N . ARG A 1 76 ? 0.174 1.695 2.436 1 98.12 76 ARG A N 1
ATOM 577 C CA . ARG A 1 76 ? -0.048 0.315 2.854 1 98.12 76 ARG A CA 1
ATOM 578 C C . ARG A 1 76 ? -1.507 0.087 3.234 1 98.12 76 ARG A C 1
ATOM 580 O O . ARG A 1 76 ? -2.195 1.017 3.66 1 98.12 76 ARG A O 1
ATOM 587 N N . GLN A 1 77 ? -1.883 -1.171 3.09 1 98.25 77 GLN A N 1
ATOM 588 C CA . GLN A 1 77 ? -3.148 -1.626 3.656 1 98.25 77 GLN A CA 1
ATOM 589 C C . GLN A 1 77 ? -3.115 -1.585 5.184 1 98.25 77 GLN A C 1
ATOM 591 O O . GLN A 1 77 ? -2.121 -1.977 5.797 1 98.25 77 GLN A O 1
ATOM 596 N N . VAL A 1 78 ? -4.223 -1.195 5.75 1 98.25 78 VAL A N 1
ATOM 597 C CA . VAL A 1 78 ? -4.363 -1.27 7.199 1 98.25 78 VAL A CA 1
ATOM 598 C C . VAL A 1 78 ? -5.773 -1.732 7.559 1 98.25 78 VAL A C 1
ATOM 600 O O . VAL A 1 78 ? -6.75 -1.311 6.934 1 98.25 78 VAL A O 1
ATOM 603 N N . SER A 1 79 ? -5.805 -2.631 8.555 1 98.38 79 SER A N 1
ATOM 604 C CA . SER A 1 79 ? -7.098 -2.965 9.148 1 98.38 79 SER A CA 1
ATOM 605 C C . SER A 1 79 ? -7.793 -1.722 9.695 1 98.38 79 SER A C 1
ATO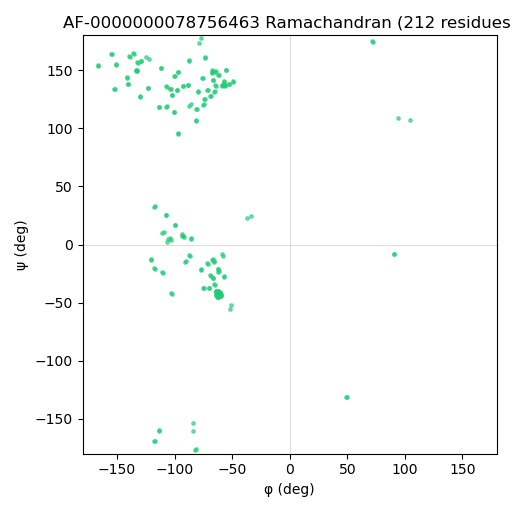M 607 O O . SER A 1 79 ? -7.152 -0.872 10.32 1 98.38 79 SER A O 1
ATOM 609 N N . LYS A 1 80 ? -9.07 -1.693 9.484 1 98.38 80 LYS A N 1
ATOM 610 C CA . LYS A 1 80 ? -9.812 -0.562 10.031 1 98.38 80 LYS A CA 1
ATOM 611 C C . LYS A 1 80 ? -9.719 -0.528 11.555 1 98.38 80 LYS A C 1
ATOM 613 O O . LYS A 1 80 ? -9.867 0.531 12.172 1 98.38 80 LYS A O 1
ATOM 618 N N . SER A 1 81 ? -9.414 -1.595 12.164 1 98 81 SER A N 1
ATOM 619 C CA . SER A 1 81 ? -9.25 -1.662 13.609 1 98 81 SER A CA 1
ATOM 620 C C . SER A 1 81 ? -8.031 -0.86 14.07 1 98 81 SER A C 1
ATOM 622 O O . SER A 1 81 ? -7.891 -0.563 15.258 1 98 81 SER A O 1
ATOM 624 N N . ARG A 1 82 ? -7.168 -0.463 13.133 1 98.12 82 ARG A N 1
ATOM 625 C CA . ARG A 1 82 ? -5.969 0.298 13.469 1 98.12 82 ARG A CA 1
ATOM 626 C C . ARG A 1 82 ? -6.246 1.798 13.438 1 98.12 82 ARG A C 1
ATOM 628 O O . ARG A 1 82 ? -5.402 2.598 13.852 1 98.12 82 ARG A O 1
ATOM 635 N N . LEU A 1 83 ? -7.344 2.146 12.875 1 98.38 83 LEU A N 1
ATOM 636 C CA . LEU A 1 83 ? -7.719 3.557 12.82 1 98.38 83 LEU A CA 1
ATOM 637 C C . LEU A 1 83 ? -8.211 4.039 14.188 1 98.38 83 LEU A C 1
ATOM 639 O O . LEU A 1 83 ? -9.234 3.566 14.68 1 98.38 83 LEU A O 1
ATOM 643 N N . VAL A 1 84 ? -7.551 5.016 14.727 1 97.88 84 VAL A N 1
ATOM 644 C CA . VAL A 1 84 ? -7.809 5.289 16.141 1 97.88 84 VAL A CA 1
ATOM 645 C C . VAL A 1 84 ? -8.398 6.688 16.297 1 97.88 84 VAL A C 1
ATOM 647 O O . VAL A 1 84 ? -8.969 7.016 17.344 1 97.88 84 VAL A O 1
ATOM 650 N N . LYS A 1 85 ? -8.219 7.555 15.375 1 97.38 85 LYS A N 1
ATOM 651 C CA . LYS A 1 85 ? -8.766 8.906 15.422 1 97.38 85 LYS A CA 1
ATOM 652 C C . LYS A 1 85 ? -9 9.453 14.016 1 97.38 85 LYS A C 1
ATOM 654 O O . LYS A 1 85 ? -8.133 9.352 13.148 1 97.38 85 LYS A O 1
ATOM 659 N N . GLN A 1 86 ? -10.18 10.039 13.82 1 97.12 86 GLN A N 1
ATOM 660 C CA . GLN A 1 86 ? -10.531 10.617 12.523 1 97.12 86 GLN A CA 1
ATOM 661 C C . GLN A 1 86 ? -10.164 12.094 12.461 1 97.12 86 GLN A C 1
ATOM 663 O O . GLN A 1 86 ? -10.352 12.828 13.438 1 97.12 86 GLN A O 1
ATOM 668 N N . GLY A 1 87 ? -9.602 12.414 11.328 1 96.12 87 GLY A N 1
ATOM 669 C CA . GLY A 1 87 ? -9.359 13.82 11.039 1 96.12 87 GLY A CA 1
ATOM 670 C C . GLY A 1 87 ? -10.188 14.344 9.891 1 96.12 87 GLY A C 1
ATOM 671 O O . GLY A 1 87 ? -11.273 13.828 9.609 1 96.12 87 GLY A O 1
ATOM 672 N N . GLY A 1 88 ? -9.781 15.461 9.289 1 95.25 88 GLY A N 1
ATOM 673 C CA . GLY A 1 88 ? -10.523 16.109 8.219 1 95.25 88 GLY A CA 1
ATOM 674 C C . GLY A 1 88 ? -10.289 15.484 6.863 1 95.25 88 GLY A C 1
ATOM 675 O O . GLY A 1 88 ? -9.648 14.438 6.762 1 95.25 88 GLY A O 1
ATOM 676 N N . LEU A 1 89 ? -10.898 16.125 5.918 1 96.81 89 LEU A N 1
ATOM 677 C CA . LEU A 1 89 ? -10.742 15.727 4.523 1 96.81 89 LEU A CA 1
ATOM 678 C C . LEU A 1 89 ? -9.688 16.594 3.826 1 96.81 89 LEU A C 1
ATOM 680 O O . LEU A 1 89 ? -9.672 17.812 3.99 1 96.81 89 LEU A O 1
ATOM 684 N N . LEU A 1 90 ? -8.812 15.875 3.125 1 96.81 90 LEU A N 1
ATOM 685 C CA . LEU A 1 90 ? -7.801 16.594 2.355 1 96.81 90 LEU A CA 1
ATOM 686 C C . LEU A 1 90 ? -8.445 17.422 1.252 1 96.81 90 LEU A C 1
ATOM 688 O O . LEU A 1 90 ? -9.359 16.953 0.567 1 96.81 90 LEU A O 1
ATOM 692 N N . PRO A 1 91 ? -7.953 18.672 1.104 1 96.44 91 PRO A N 1
ATOM 693 C CA . PRO A 1 91 ? -8.438 19.438 -0.047 1 96.44 91 PRO A CA 1
ATOM 694 C C . PRO A 1 91 ? -8.227 18.703 -1.372 1 96.44 91 PRO A C 1
ATOM 696 O O . PRO A 1 91 ? -7.215 18.031 -1.551 1 96.44 91 PRO A O 1
ATOM 699 N N . ALA A 1 92 ? -9.109 18.969 -2.318 1 95.88 92 ALA A N 1
ATOM 700 C CA . ALA A 1 92 ? -9.141 18.234 -3.578 1 95.88 92 ALA A CA 1
ATOM 701 C C . ALA A 1 92 ? -7.824 18.391 -4.332 1 95.88 92 ALA A C 1
ATOM 703 O O . ALA A 1 92 ? -7.332 17.438 -4.93 1 95.88 92 ALA A O 1
ATOM 704 N N . HIS A 1 93 ? -7.312 19.562 -4.336 1 96.44 93 HIS A N 1
ATOM 705 C CA . HIS A 1 93 ? -6.086 19.797 -5.09 1 96.44 93 HIS A CA 1
ATOM 706 C C . HIS A 1 93 ? -4.914 19.031 -4.488 1 96.44 93 HIS A C 1
ATOM 708 O O . HIS A 1 93 ? -4.055 18.531 -5.219 1 96.44 93 HIS A O 1
ATOM 714 N N . LEU A 1 94 ? -4.859 18.859 -3.188 1 96.62 94 LEU A N 1
ATOM 715 C CA . LEU A 1 94 ? -3.793 18.109 -2.531 1 96.62 94 LEU A CA 1
ATOM 716 C C . LEU A 1 94 ? -3.98 16.609 -2.727 1 96.62 94 LEU A C 1
ATOM 718 O O . LEU A 1 94 ? -3.008 15.883 -2.92 1 96.62 94 LEU A O 1
ATOM 722 N N . LEU A 1 95 ? -5.242 16.234 -2.686 1 97 95 LEU A N 1
ATOM 723 C CA . LEU A 1 95 ? -5.516 14.828 -2.963 1 97 95 LEU A CA 1
ATOM 724 C C . LEU A 1 95 ? -5.098 14.461 -4.383 1 97 95 LEU A C 1
ATOM 726 O O . LEU A 1 95 ? -4.578 13.367 -4.621 1 97 95 LEU A O 1
ATOM 730 N N . GLY A 1 96 ? -5.348 15.352 -5.305 1 96.56 96 GLY A N 1
ATOM 731 C CA . GLY A 1 96 ? -4.902 15.133 -6.672 1 96.56 96 GLY A CA 1
ATOM 732 C C . GLY A 1 96 ? -3.398 14.977 -6.789 1 96.56 96 GLY A C 1
ATOM 733 O O . GLY A 1 96 ? -2.914 14.094 -7.5 1 96.56 96 GLY A O 1
ATOM 734 N N . ARG A 1 97 ? -2.674 15.82 -6.117 1 95.31 97 ARG A N 1
ATOM 735 C CA . ARG A 1 97 ? -1.218 15.734 -6.117 1 95.31 97 ARG A CA 1
ATOM 736 C C . ARG A 1 97 ? -0.743 14.414 -5.52 1 95.31 97 ARG A C 1
ATOM 738 O O . ARG A 1 97 ? 0.17 13.781 -6.051 1 95.31 97 ARG A O 1
ATOM 745 N N . LEU A 1 98 ? -1.34 14.039 -4.414 1 95.94 98 LEU A N 1
ATOM 746 C CA . LEU A 1 98 ? -0.981 12.781 -3.768 1 95.94 98 LEU A CA 1
ATOM 747 C C . LEU A 1 98 ? -1.273 11.594 -4.68 1 95.94 98 LEU A C 1
ATOM 749 O O . LEU A 1 98 ? -0.449 10.688 -4.809 1 95.94 98 LEU A O 1
ATOM 753 N N . THR A 1 99 ? -2.41 11.68 -5.352 1 96.81 99 THR A N 1
ATOM 754 C CA . THR A 1 99 ? -2.799 10.617 -6.273 1 96.81 99 THR A CA 1
ATOM 755 C C . THR A 1 99 ? -1.784 10.484 -7.406 1 96.81 99 THR A C 1
ATOM 757 O O . THR A 1 99 ? -1.375 9.375 -7.754 1 96.81 99 THR A O 1
ATOM 760 N N . SER A 1 100 ? -1.373 11.617 -7.949 1 95.31 100 SER A N 1
ATOM 761 C CA . SER A 1 100 ? -0.383 11.617 -9.016 1 95.31 100 SER A CA 1
ATOM 762 C C . SER A 1 100 ? 0.941 11.023 -8.547 1 95.31 100 SER A C 1
ATOM 764 O O . SER A 1 100 ? 1.564 10.234 -9.258 1 95.31 100 SER A O 1
ATOM 766 N N . ALA A 1 101 ? 1.348 11.383 -7.406 1 94.38 101 ALA A N 1
ATOM 767 C CA . ALA A 1 101 ? 2.607 10.891 -6.855 1 94.38 101 ALA A CA 1
ATOM 768 C C . ALA A 1 101 ? 2.551 9.375 -6.633 1 94.38 101 ALA A C 1
ATOM 770 O O . ALA A 1 101 ? 3.5 8.656 -6.957 1 94.38 101 ALA A O 1
ATOM 771 N N . VAL A 1 102 ? 1.433 8.898 -6.082 1 96.19 102 VAL A N 1
ATOM 772 C CA . VAL A 1 102 ? 1.251 7.473 -5.82 1 96.19 102 VAL A CA 1
ATOM 773 C C . VAL A 1 102 ? 1.273 6.699 -7.137 1 96.19 102 VAL A C 1
ATOM 775 O O . VAL A 1 102 ? 1.964 5.684 -7.258 1 96.19 102 VAL A O 1
ATOM 778 N N . THR A 1 103 ? 0.538 7.246 -8.109 1 95.19 103 THR A N 1
ATOM 779 C CA . THR A 1 103 ? 0.471 6.582 -9.406 1 95.19 103 THR A CA 1
ATOM 780 C C . THR A 1 103 ? 1.845 6.547 -10.07 1 95.19 103 THR A C 1
ATOM 782 O O . THR A 1 103 ? 2.248 5.523 -10.625 1 95.19 103 THR A O 1
ATOM 785 N N . ASP A 1 104 ? 2.555 7.59 -9.977 1 92.94 104 ASP A N 1
ATOM 786 C CA . ASP A 1 104 ? 3.896 7.645 -10.555 1 92.94 104 ASP A CA 1
ATOM 787 C C . ASP A 1 104 ? 4.824 6.641 -9.875 1 92.94 104 ASP A C 1
ATOM 789 O O . ASP A 1 104 ? 5.641 5.996 -10.539 1 92.94 104 ASP A O 1
ATOM 793 N N . TYR A 1 105 ? 4.699 6.535 -8.594 1 94 105 TYR A N 1
ATOM 794 C CA . TYR A 1 105 ? 5.539 5.648 -7.797 1 94 105 TYR A CA 1
ATOM 795 C C . TYR A 1 105 ? 5.262 4.188 -8.133 1 94 105 TYR A C 1
ATOM 797 O O . TYR A 1 105 ? 6.164 3.35 -8.086 1 94 105 TYR A O 1
ATOM 805 N N . LEU A 1 106 ? 3.98 3.891 -8.57 1 95.94 106 LEU A N 1
ATOM 806 C CA . LEU A 1 106 ? 3.562 2.512 -8.789 1 95.94 106 LEU A CA 1
ATOM 807 C C . LEU A 1 106 ? 3.543 2.18 -10.273 1 95.94 106 LEU A C 1
ATOM 809 O O . LEU A 1 106 ? 3.041 1.126 -10.68 1 95.94 106 LEU A O 1
ATOM 813 N N . THR A 1 107 ? 3.979 3.158 -11.109 1 89.88 107 THR A N 1
ATOM 814 C CA . THR A 1 107 ? 4.047 2.932 -12.547 1 89.88 107 THR A CA 1
ATOM 815 C C . THR A 1 107 ? 5.469 3.156 -13.062 1 89.88 107 THR A C 1
ATOM 817 O O . THR A 1 107 ? 6.355 3.539 -12.297 1 89.88 107 THR A O 1
ATOM 820 N N . ASP A 1 108 ? 5.789 2.613 -14.203 1 76.12 108 ASP A N 1
ATOM 821 C CA . ASP A 1 108 ? 7.094 2.754 -14.836 1 76.12 108 ASP A CA 1
ATOM 822 C C . ASP A 1 108 ? 7.141 3.992 -15.727 1 76.12 108 ASP A C 1
ATOM 824 O O . ASP A 1 108 ? 6.125 4.383 -16.312 1 76.12 108 ASP A O 1
ATOM 828 N N . MET B 1 1 ? 16.281 -5.391 -7.414 1 94.12 1 MET B N 1
ATOM 829 C CA . MET B 1 1 ? 14.867 -5.691 -7.203 1 94.12 1 MET B CA 1
ATOM 830 C C . MET B 1 1 ? 13.992 -4.918 -8.188 1 94.12 1 MET B C 1
ATOM 832 O O . MET B 1 1 ? 13.977 -3.686 -8.18 1 94.12 1 MET B O 1
ATOM 836 N N . LEU B 1 2 ? 13.344 -5.672 -9.07 1 96.69 2 LEU B N 1
ATOM 837 C CA . LEU B 1 2 ? 12.617 -5.078 -10.188 1 96.69 2 LEU B CA 1
ATOM 838 C C . LEU B 1 2 ? 11.117 -5.027 -9.898 1 96.69 2 LEU B C 1
ATOM 840 O O . LEU B 1 2 ? 10.578 -5.93 -9.258 1 96.69 2 LEU B O 1
ATOM 844 N N . ARG B 1 3 ? 10.547 -3.969 -10.406 1 97.88 3 ARG B N 1
ATOM 845 C CA . ARG B 1 3 ? 9.086 -3.98 -10.484 1 97.88 3 ARG B CA 1
ATOM 846 C C . ARG B 1 3 ? 8.594 -5.188 -11.266 1 97.88 3 ARG B C 1
ATOM 848 O O . ARG B 1 3 ? 9.148 -5.531 -12.312 1 97.88 3 ARG B O 1
ATOM 855 N N . GLY B 1 4 ? 7.578 -5.793 -10.75 1 97.69 4 GLY B N 1
ATOM 856 C CA . GLY B 1 4 ? 7.031 -6.977 -11.398 1 97.69 4 GLY B CA 1
ATOM 857 C C . GLY B 1 4 ? 7.652 -8.266 -10.906 1 97.69 4 GLY B C 1
ATOM 858 O O . GLY B 1 4 ? 7.191 -9.359 -11.258 1 97.69 4 GLY B O 1
ATOM 859 N N . GLN B 1 5 ? 8.664 -8.266 -10.125 1 97.88 5 GLN B N 1
ATOM 860 C CA . GLN B 1 5 ? 9.336 -9.453 -9.602 1 97.88 5 GLN B CA 1
ATOM 861 C C . GLN B 1 5 ? 8.531 -10.086 -8.477 1 97.88 5 GLN B C 1
ATOM 863 O O . GLN B 1 5 ? 7.969 -9.383 -7.637 1 97.88 5 GLN B O 1
ATOM 868 N N . LEU B 1 6 ? 8.578 -11.383 -8.484 1 98.12 6 LEU B N 1
ATOM 869 C CA . LEU B 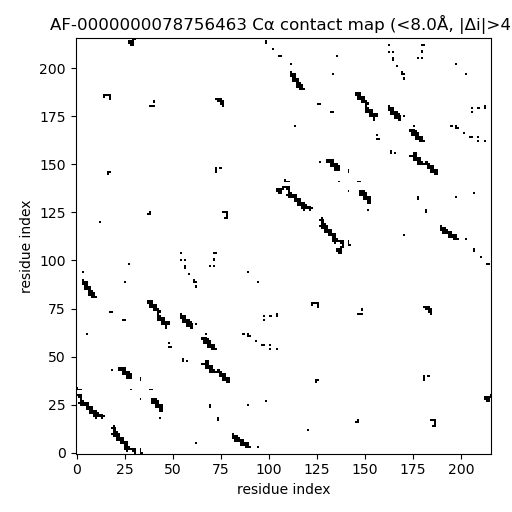1 6 ? 7.926 -12.18 -7.453 1 98.12 6 LEU B CA 1
ATOM 870 C C . LEU B 1 6 ? 8.859 -12.398 -6.266 1 98.12 6 LEU B C 1
ATOM 872 O O . LEU B 1 6 ? 10.047 -12.688 -6.445 1 98.12 6 LEU B O 1
ATOM 876 N N . TYR B 1 7 ? 8.328 -12.273 -5.074 1 98.5 7 TYR B N 1
ATOM 877 C CA . TYR B 1 7 ? 9.023 -12.602 -3.836 1 98.5 7 TYR B CA 1
ATOM 878 C C . TYR B 1 7 ? 8.07 -13.258 -2.836 1 98.5 7 TYR B C 1
ATOM 880 O O . TYR B 1 7 ? 6.891 -12.898 -2.77 1 98.5 7 TYR B O 1
ATOM 888 N N . TRP B 1 8 ? 8.578 -14.195 -2.111 1 98.44 8 TRP B N 1
ATOM 889 C CA . TRP B 1 8 ? 7.891 -14.562 -0.88 1 98.44 8 TRP B CA 1
ATOM 890 C C . TRP B 1 8 ? 8.195 -13.57 0.237 1 98.44 8 TRP B C 1
ATOM 892 O O . TRP B 1 8 ? 9.359 -13.234 0.47 1 98.44 8 TRP B O 1
ATOM 902 N N . VAL B 1 9 ? 7.168 -13.156 0.872 1 98.56 9 VAL B N 1
ATOM 903 C CA . VAL B 1 9 ? 7.281 -12.094 1.866 1 98.56 9 VAL B CA 1
ATOM 904 C C . VAL B 1 9 ? 6.746 -12.586 3.209 1 98.56 9 VAL B C 1
ATOM 906 O O . VAL B 1 9 ? 5.668 -13.18 3.273 1 98.56 9 VAL B O 1
ATOM 909 N N . ASN B 1 10 ? 7.457 -12.336 4.305 1 98.5 10 ASN B N 1
ATOM 910 C CA . ASN B 1 10 ? 7.02 -12.664 5.656 1 98.5 10 ASN B CA 1
ATOM 911 C C . ASN B 1 10 ? 6.066 -11.609 6.207 1 98.5 10 ASN B C 1
ATOM 913 O O . ASN B 1 10 ? 6.496 -10.523 6.59 1 98.5 10 ASN B O 1
ATOM 917 N N . LEU B 1 11 ? 4.75 -11.938 6.289 1 97.62 11 LEU B N 1
ATOM 918 C CA . LEU B 1 11 ? 3.713 -11.016 6.746 1 97.62 11 LEU B CA 1
ATOM 919 C C . LEU B 1 11 ? 3.057 -11.531 8.023 1 97.62 11 LEU B C 1
ATOM 921 O O . LEU B 1 11 ? 1.891 -11.234 8.289 1 97.62 11 LEU B O 1
ATOM 925 N N . THR B 1 12 ? 3.736 -12.164 8.82 1 96 12 THR B N 1
ATOM 926 C CA . THR B 1 12 ? 3.193 -12.898 9.953 1 96 12 THR B CA 1
ATOM 927 C C . THR B 1 12 ? 2.701 -11.93 11.031 1 96 12 THR B C 1
ATOM 929 O O . THR B 1 12 ? 1.917 -12.312 11.906 1 96 12 THR B O 1
ATOM 932 N N . ASP B 1 13 ? 3.062 -10.711 11.016 1 93.88 13 ASP B N 1
ATOM 933 C CA . ASP B 1 13 ? 2.65 -9.742 12.023 1 93.88 13 ASP B CA 1
ATOM 934 C C . ASP B 1 13 ? 1.408 -8.977 11.578 1 93.88 13 ASP B C 1
ATOM 936 O O . ASP B 1 13 ? 1.003 -8.008 12.227 1 93.88 13 ASP B O 1
ATOM 940 N N . ALA B 1 14 ? 0.785 -9.398 10.5 1 94.62 14 ALA B N 1
ATOM 941 C CA . ALA B 1 14 ? -0.38 -8.703 9.961 1 94.62 14 ALA B CA 1
ATOM 942 C C . ALA B 1 14 ? -1.553 -8.766 10.938 1 94.62 14 ALA B C 1
ATOM 944 O O . ALA B 1 14 ? -1.679 -9.727 11.703 1 94.62 14 ALA B O 1
ATOM 945 N N . HIS B 1 15 ? -2.342 -7.777 10.93 1 94.56 15 HIS B N 1
ATOM 946 C CA . HIS B 1 15 ? -3.588 -7.684 11.688 1 94.56 15 HIS B CA 1
ATOM 947 C C . HIS B 1 15 ? -4.793 -7.969 10.789 1 94.56 15 HIS B C 1
ATOM 949 O O . HIS B 1 15 ? -5.176 -7.133 9.977 1 94.56 15 HIS B O 1
ATOM 955 N N . PRO B 1 16 ? -5.477 -9.055 11.062 1 93.94 16 PRO B N 1
ATOM 956 C CA . PRO B 1 16 ? -6.621 -9.312 10.188 1 93.94 16 PRO B CA 1
ATOM 957 C C . PRO B 1 16 ? -7.57 -8.125 10.086 1 93.94 16 PRO B C 1
ATOM 959 O O . PRO B 1 16 ? -7.773 -7.406 11.062 1 93.94 16 PRO B O 1
ATOM 962 N N . PRO B 1 17 ? -8.047 -7.879 8.734 1 95.62 17 PRO B N 1
ATOM 963 C CA . PRO B 1 17 ? -8.039 -8.75 7.555 1 95.62 17 PRO B CA 1
ATOM 964 C C . PRO B 1 17 ? -6.793 -8.562 6.691 1 95.62 17 PRO B C 1
ATOM 966 O O . PRO B 1 17 ? -6.734 -9.07 5.57 1 95.62 17 PRO B O 1
ATOM 969 N N . GLU B 1 18 ? -5.785 -7.773 7.121 1 96.44 18 GLU B N 1
ATOM 970 C CA . GLU B 1 18 ? -4.516 -7.719 6.402 1 96.44 18 GLU B CA 1
ATOM 971 C C . GLU B 1 18 ? -3.988 -9.125 6.113 1 96.44 18 GLU B C 1
ATOM 973 O O . GLU B 1 18 ? -4.082 -10.016 6.957 1 96.44 18 GLU B O 1
ATOM 978 N N . MET B 1 19 ? -3.469 -9.234 4.969 1 95.06 19 MET B N 1
ATOM 979 C CA . MET B 1 19 ? -2.998 -10.562 4.598 1 95.06 19 MET B CA 1
ATOM 980 C C . MET B 1 19 ? -1.739 -10.938 5.375 1 95.06 19 MET B C 1
ATOM 982 O O . MET B 1 19 ? -0.802 -10.141 5.461 1 95.06 19 MET B O 1
ATOM 986 N N . GLY B 1 20 ? -1.772 -12.094 5.875 1 95.44 20 GLY B N 1
ATOM 987 C CA . GLY B 1 20 ? -0.694 -12.555 6.734 1 95.44 20 GLY B CA 1
ATOM 988 C C . GLY B 1 20 ? 0.04 -13.758 6.172 1 95.44 20 GLY B C 1
ATOM 989 O O . GLY B 1 20 ? 0.025 -13.992 4.961 1 95.44 20 GLY B O 1
ATOM 990 N N . LYS B 1 21 ? 0.913 -14.398 7.023 1 96.12 21 LYS B N 1
ATOM 991 C CA . LYS B 1 21 ? 1.713 -15.57 6.656 1 96.12 21 LYS B CA 1
ATOM 992 C C . LYS B 1 21 ? 2.84 -15.188 5.703 1 96.12 21 LYS B C 1
ATOM 994 O O . LYS B 1 21 ? 3.119 -14 5.508 1 96.12 21 LYS B O 1
ATOM 999 N N . VAL B 1 22 ? 3.662 -16.203 5.449 1 97.75 22 VAL B N 1
ATOM 1000 C CA . VAL B 1 22 ? 4.621 -16.031 4.363 1 97.75 22 VAL B CA 1
ATOM 1001 C C . VAL B 1 22 ? 3.932 -16.297 3.023 1 97.75 22 VAL B C 1
ATOM 1003 O O . VAL B 1 22 ? 3.484 -17.406 2.748 1 97.75 22 VAL B O 1
ATOM 1006 N N . ARG B 1 23 ? 3.885 -15.234 2.195 1 96.38 23 ARG B N 1
ATOM 1007 C CA . ARG B 1 23 ? 3.105 -15.328 0.965 1 96.38 23 ARG B CA 1
ATOM 1008 C C . ARG B 1 23 ? 3.902 -14.812 -0.228 1 96.38 23 ARG B C 1
ATOM 1010 O O . ARG B 1 23 ? 4.734 -13.914 -0.084 1 96.38 23 ARG B O 1
ATOM 1017 N N . PRO B 1 24 ? 3.607 -15.398 -1.347 1 97.38 24 PRO B N 1
ATOM 1018 C CA . PRO B 1 24 ? 4.145 -14.734 -2.537 1 97.38 24 PRO B CA 1
ATOM 1019 C C . PRO B 1 24 ? 3.5 -13.375 -2.795 1 97.38 24 PRO B C 1
ATOM 1021 O O . PRO B 1 24 ? 2.324 -13.172 -2.48 1 97.38 24 PRO B O 1
ATOM 1024 N N . ALA B 1 25 ? 4.293 -12.453 -3.369 1 98.31 25 ALA B N 1
ATOM 1025 C CA . ALA B 1 25 ? 3.83 -11.109 -3.699 1 98.31 25 ALA B CA 1
ATOM 1026 C C . ALA B 1 25 ? 4.59 -10.547 -4.898 1 98.31 25 ALA B C 1
ATOM 1028 O O . ALA B 1 25 ? 5.727 -10.945 -5.164 1 98.31 25 ALA B O 1
ATOM 1029 N N . ILE B 1 26 ? 3.939 -9.648 -5.543 1 98.44 26 ILE B N 1
ATOM 1030 C CA . ILE B 1 26 ? 4.566 -8.977 -6.672 1 98.44 26 ILE B CA 1
ATOM 1031 C C . ILE B 1 26 ? 5.035 -7.586 -6.246 1 98.44 26 ILE B C 1
ATOM 1033 O O . ILE B 1 26 ? 4.262 -6.812 -5.68 1 98.44 26 ILE B O 1
ATOM 1037 N N . ILE B 1 27 ? 6.277 -7.285 -6.52 1 98.69 27 ILE B N 1
ATOM 1038 C CA . ILE B 1 27 ? 6.762 -5.922 -6.32 1 98.69 27 ILE B CA 1
ATOM 1039 C C . ILE B 1 27 ? 6.121 -4.992 -7.344 1 98.69 27 ILE B C 1
ATOM 1041 O O . ILE B 1 27 ? 6.227 -5.219 -8.555 1 98.69 27 ILE B O 1
ATOM 1045 N N . VAL B 1 28 ? 5.516 -3.857 -6.824 1 98.38 28 VAL B N 1
ATOM 1046 C CA . VAL B 1 28 ? 4.832 -2.967 -7.754 1 98.38 28 VAL B CA 1
ATOM 1047 C C . VAL B 1 28 ? 5.461 -1.574 -7.691 1 98.38 28 VAL B C 1
ATOM 1049 O O . VAL B 1 28 ? 5.164 -0.714 -8.523 1 98.38 28 VAL B O 1
ATOM 1052 N N . SER B 1 29 ? 6.305 -1.264 -6.676 1 97 29 SER B N 1
ATOM 1053 C CA . SER B 1 29 ? 7.016 0.009 -6.645 1 97 29 SER B CA 1
ATOM 1054 C C . SER B 1 29 ? 8.039 0.096 -7.773 1 97 29 SER B C 1
ATOM 1056 O O . SER B 1 29 ? 8.562 -0.926 -8.219 1 97 29 SER B O 1
ATOM 1058 N N . ASN B 1 30 ? 8.25 1.289 -8.211 1 94.75 30 ASN B N 1
ATOM 1059 C CA . ASN B 1 30 ? 9.117 1.511 -9.359 1 94.75 30 ASN B CA 1
ATOM 1060 C C . ASN B 1 30 ? 10.547 1.039 -9.094 1 94.75 30 ASN B C 1
ATOM 1062 O O . ASN B 1 30 ? 11.07 1.224 -7.992 1 94.75 30 ASN B O 1
ATOM 1066 N N . THR B 1 31 ? 11.227 0.514 -10.148 1 96.31 31 THR B N 1
ATOM 1067 C CA . THR B 1 31 ? 12.539 -0.13 -10.07 1 96.31 31 THR B CA 1
ATOM 1068 C C . THR B 1 31 ? 13.594 0.857 -9.586 1 96.31 31 THR B C 1
ATOM 1070 O O . THR B 1 31 ? 14.484 0.495 -8.82 1 96.31 31 THR B O 1
ATOM 1073 N N . GLU B 1 32 ? 13.547 2.096 -10.078 1 92.94 32 GLU B N 1
ATOM 1074 C CA . GLU B 1 32 ? 14.539 3.086 -9.68 1 92.94 32 GLU B CA 1
ATOM 1075 C C . GLU B 1 32 ? 14.5 3.324 -8.172 1 92.94 32 GLU B C 1
ATOM 1077 O O . GLU B 1 32 ? 15.547 3.369 -7.516 1 92.94 32 GLU B O 1
ATOM 1082 N N . GLN B 1 33 ? 13.312 3.438 -7.652 1 92.12 33 GLN B N 1
ATOM 1083 C CA . GLN B 1 33 ? 13.164 3.652 -6.215 1 92.12 33 GLN B CA 1
ATOM 1084 C C . GLN B 1 33 ? 13.555 2.404 -5.43 1 92.12 33 GLN B C 1
ATOM 1086 O O . GLN B 1 33 ? 14.094 2.502 -4.324 1 92.12 33 GLN B O 1
ATOM 1091 N N . ASN B 1 34 ? 13.227 1.229 -5.973 1 95.56 34 ASN B N 1
ATOM 1092 C CA . ASN B 1 34 ? 13.594 -0.032 -5.34 1 95.56 34 ASN B CA 1
ATOM 1093 C C . ASN B 1 34 ? 15.102 -0.137 -5.137 1 95.56 34 ASN B C 1
ATOM 1095 O O . ASN B 1 34 ? 15.562 -0.85 -4.246 1 95.56 34 ASN B O 1
ATOM 1099 N N . GLN B 1 35 ? 15.891 0.542 -5.98 1 93.75 35 GLN B N 1
ATOM 1100 C CA . GLN B 1 35 ? 17.344 0.487 -5.891 1 93.75 35 GLN B CA 1
ATOM 1101 C C . GLN B 1 35 ? 17.859 1.358 -4.746 1 93.75 35 GLN B C 1
ATOM 1103 O O . GLN B 1 35 ? 18.938 1.119 -4.215 1 93.75 35 GLN B O 1
ATOM 1108 N N . ILE B 1 36 ? 17.094 2.271 -4.363 1 91.06 36 ILE B N 1
ATOM 1109 C CA . ILE B 1 36 ? 17.531 3.289 -3.42 1 91.06 36 ILE B CA 1
ATOM 1110 C C . ILE B 1 36 ? 16.984 2.979 -2.029 1 91.06 36 ILE B C 1
ATOM 1112 O O . ILE B 1 36 ? 17.719 3.057 -1.037 1 91.06 36 ILE B O 1
ATOM 1116 N N . LEU B 1 37 ? 15.781 2.59 -1.942 1 93.44 37 LEU B N 1
ATOM 1117 C CA . LEU B 1 37 ? 15.086 2.424 -0.672 1 93.44 37 LEU B CA 1
ATOM 1118 C C . LEU B 1 37 ? 15.32 1.028 -0.102 1 93.44 37 LEU B C 1
ATOM 1120 O O . LEU B 1 37 ? 15.664 0.102 -0.84 1 93.44 37 LEU B O 1
ATOM 1124 N N . GLU B 1 38 ? 15.125 0.936 1.185 1 96.12 38 GLU B N 1
ATOM 1125 C CA . GLU B 1 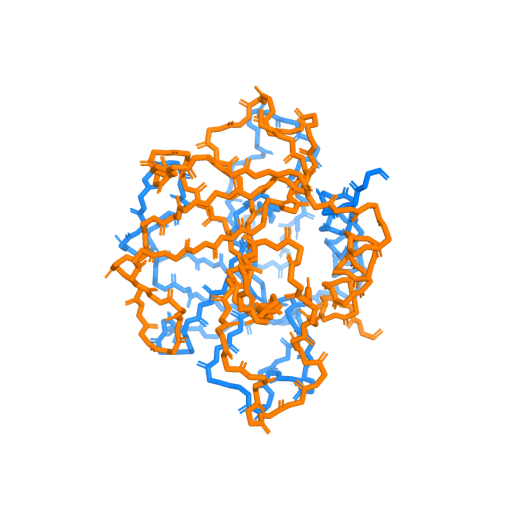38 ? 15.258 -0.349 1.863 1 96.12 38 GLU B CA 1
ATOM 1126 C C . GLU B 1 38 ? 13.891 -0.993 2.098 1 96.12 38 GLU B C 1
ATOM 1128 O O . GLU B 1 38 ? 13.742 -1.832 2.988 1 96.12 38 GLU B O 1
ATOM 1133 N N . SER B 1 39 ? 12.945 -0.529 1.417 1 97 39 SER B N 1
ATOM 1134 C CA . SER B 1 39 ? 11.602 -1.102 1.368 1 97 39 SER B CA 1
ATOM 1135 C C . SER B 1 39 ? 11.039 -1.076 -0.05 1 97 39 SER B C 1
ATOM 1137 O O . SER B 1 39 ? 11.609 -0.43 -0.935 1 97 39 SER B O 1
ATOM 1139 N N . VAL B 1 40 ? 10.07 -1.852 -0.246 1 98 40 VAL B N 1
ATOM 1140 C CA . VAL B 1 40 ? 9.336 -1.897 -1.508 1 98 40 VAL B CA 1
ATOM 1141 C C . VAL B 1 40 ? 7.84 -1.953 -1.234 1 98 40 VAL B C 1
ATOM 1143 O O . VAL B 1 40 ? 7.418 -2.186 -0.099 1 98 40 VAL B O 1
ATOM 1146 N N . VAL B 1 41 ? 7.043 -1.679 -2.258 1 98.44 41 VAL B N 1
ATOM 1147 C CA . VAL B 1 41 ? 5.605 -1.904 -2.189 1 98.44 41 VAL B CA 1
ATOM 1148 C C . VAL B 1 41 ? 5.242 -3.164 -2.973 1 98.44 41 VAL B C 1
ATOM 1150 O O . VAL B 1 41 ? 5.719 -3.367 -4.09 1 98.44 41 VAL B O 1
ATOM 1153 N N . VAL B 1 42 ? 4.41 -4.004 -2.348 1 98.75 42 VAL B N 1
ATOM 1154 C CA . VAL B 1 42 ? 4.062 -5.285 -2.961 1 98.75 42 VAL B CA 1
ATOM 1155 C C . VAL B 1 42 ? 2.547 -5.461 -2.971 1 98.75 42 VAL B C 1
ATOM 1157 O O . VAL B 1 42 ? 1.831 -4.777 -2.234 1 98.75 42 VAL B O 1
ATOM 1160 N N . VAL B 1 43 ? 2.102 -6.305 -3.855 1 98.19 43 VAL B N 1
ATOM 1161 C CA . VAL B 1 43 ? 0.751 -6.855 -3.814 1 98.19 43 VAL B CA 1
ATOM 1162 C C . VAL B 1 43 ? 0.812 -8.359 -3.539 1 98.19 43 VAL B C 1
ATOM 1164 O O . VAL B 1 43 ? 1.342 -9.125 -4.348 1 98.19 43 VAL B O 1
ATOM 1167 N N . PRO B 1 44 ? 0.249 -8.828 -2.441 1 97.75 44 PRO B N 1
ATOM 1168 C CA . PRO B 1 44 ? 0.292 -10.258 -2.123 1 97.75 44 PRO B CA 1
ATOM 1169 C C . PRO B 1 44 ? -0.644 -11.086 -3 1 97.75 44 PRO B C 1
ATOM 1171 O O . PRO B 1 44 ? -1.572 -10.547 -3.604 1 97.75 44 PRO B O 1
ATOM 1174 N N . LEU B 1 45 ? -0.364 -12.375 -3.027 1 95.62 45 LEU B N 1
ATOM 1175 C CA . LEU B 1 45 ? -1.131 -13.289 -3.867 1 95.62 45 LEU B CA 1
ATOM 1176 C C . LEU B 1 45 ? -1.963 -14.242 -3.016 1 95.62 45 LEU B C 1
ATOM 1178 O O . LEU B 1 45 ? -1.61 -14.523 -1.867 1 95.62 45 LEU B O 1
ATOM 1182 N N . SER B 1 46 ? -3.031 -14.664 -3.578 1 92.5 46 SER B N 1
ATOM 1183 C CA . SER B 1 46 ? -3.906 -15.695 -3.016 1 92.5 46 SER B CA 1
ATOM 1184 C C . SER B 1 46 ? -4.277 -16.734 -4.062 1 92.5 46 SER B C 1
ATOM 1186 O O . SER B 1 46 ? -4.301 -16.438 -5.258 1 92.5 46 SER B O 1
ATOM 1188 N N . THR B 1 47 ? -4.504 -17.953 -3.633 1 89.69 47 THR B N 1
ATOM 1189 C CA . THR B 1 47 ? -4.984 -18.984 -4.547 1 89.69 47 THR B CA 1
ATOM 1190 C C . THR B 1 47 ? -6.504 -18.953 -4.645 1 89.69 47 THR B C 1
ATOM 1192 O O . THR B 1 47 ? -7.094 -19.656 -5.473 1 89.69 47 THR B O 1
ATOM 1195 N N . GLN B 1 48 ? -7.133 -18.234 -3.828 1 86.75 48 GLN B N 1
ATOM 1196 C CA . GLN B 1 48 ? -8.586 -18.109 -3.848 1 86.75 48 GLN B CA 1
ATOM 1197 C C . GLN B 1 48 ? -9.039 -17.031 -4.816 1 86.75 48 GLN B C 1
ATOM 1199 O O . GLN B 1 48 ? -8.594 -15.875 -4.727 1 86.75 48 GLN B O 1
ATOM 1204 N N . PRO B 1 49 ? -9.859 -17.344 -5.848 1 77.25 49 PRO B N 1
ATOM 1205 C CA . PRO B 1 49 ? -10.289 -16.375 -6.859 1 77.25 49 PRO B CA 1
ATOM 1206 C C . PRO B 1 49 ? -11.039 -15.188 -6.262 1 77.25 49 PRO B C 1
ATOM 1208 O O . PRO B 1 49 ? -11.062 -14.109 -6.855 1 77.25 49 PRO B O 1
ATOM 1211 N N . GLY B 1 50 ? -11.336 -15.211 -5.098 1 67.5 50 GLY B N 1
ATOM 1212 C CA . GLY B 1 50 ? -11.977 -14.086 -4.434 1 67.5 50 GLY B CA 1
ATOM 1213 C C . GLY B 1 50 ? -13.492 -14.188 -4.402 1 67.5 50 GLY B C 1
ATOM 1214 O O . GLY B 1 50 ? -14.094 -14.836 -5.262 1 67.5 50 GLY B O 1
ATOM 1215 N N . GLU B 1 51 ? -14.102 -14.445 -3.242 1 58.31 51 GLU B N 1
ATOM 1216 C CA . GLU B 1 51 ? -15.547 -14.266 -3.164 1 58.31 51 GLU B CA 1
ATOM 1217 C C . GLU B 1 51 ? -15.969 -12.898 -3.686 1 58.31 51 GLU B C 1
ATOM 1219 O O . GLU B 1 51 ? -17.078 -12.727 -4.184 1 58.31 51 GLU B O 1
ATOM 1224 N N . ILE B 1 52 ? -15.367 -11.82 -3.182 1 52.59 52 ILE B N 1
ATOM 1225 C CA . ILE B 1 52 ? -15.891 -10.492 -3.504 1 52.59 52 ILE B CA 1
ATOM 1226 C C . ILE B 1 52 ? -15.328 -10.031 -4.844 1 52.59 52 ILE B C 1
ATOM 1228 O O . ILE B 1 52 ? -14.312 -10.547 -5.316 1 52.59 52 ILE B O 1
ATOM 1232 N N . TRP B 1 53 ? -15.297 -8.805 -5.215 1 52.56 53 TRP B N 1
ATOM 1233 C CA . TRP B 1 53 ? -15.281 -7.988 -6.426 1 52.56 53 TRP B CA 1
ATOM 1234 C C . TRP B 1 53 ? -13.891 -7.996 -7.062 1 52.56 53 TRP B C 1
ATOM 1236 O O . TRP B 1 53 ? -12.898 -8.32 -6.406 1 52.56 53 TRP B O 1
ATOM 1246 N N . PRO B 1 54 ? -13.742 -7.316 -8.227 1 59.34 54 PRO B N 1
ATOM 1247 C CA . PRO B 1 54 ? -12.797 -6.82 -9.227 1 59.34 54 PRO B CA 1
ATOM 1248 C C . PRO B 1 54 ? -11.484 -6.34 -8.617 1 59.34 54 PRO B C 1
ATOM 1250 O O . PRO B 1 54 ? -10.766 -5.551 -9.234 1 59.34 54 PRO B O 1
ATOM 1253 N N . LEU B 1 55 ? -11.266 -6.98 -7.297 1 83 55 LEU B N 1
ATOM 1254 C CA . LEU B 1 55 ? -10.039 -6.379 -6.781 1 83 55 LEU B CA 1
ATOM 1255 C C . LEU B 1 55 ? -8.875 -7.367 -6.844 1 83 55 LEU B C 1
ATOM 1257 O O . LEU B 1 55 ? -7.777 -7.074 -6.367 1 83 55 LEU B O 1
ATOM 1261 N N . ARG B 1 56 ? -9.234 -8.57 -7.422 1 92.19 56 ARG B N 1
ATOM 1262 C CA . ARG B 1 56 ? -8.188 -9.562 -7.633 1 92.19 56 ARG B CA 1
ATOM 1263 C C . ARG B 1 56 ? -7.848 -9.688 -9.109 1 92.19 56 ARG B C 1
ATOM 1265 O O . ARG B 1 56 ? -8.742 -9.68 -9.961 1 92.19 56 ARG B O 1
ATOM 1272 N N . VAL B 1 57 ? -6.602 -9.742 -9.352 1 94.12 57 VAL B N 1
ATOM 1273 C CA . VAL B 1 57 ? -6.113 -9.906 -10.719 1 94.12 57 VAL B CA 1
ATOM 1274 C C . VAL B 1 57 ? -5.57 -11.32 -10.906 1 94.12 57 VAL B C 1
ATOM 1276 O O . VAL B 1 57 ? -4.613 -11.719 -10.234 1 94.12 57 VAL B O 1
ATOM 1279 N N . SER B 1 58 ? -6.184 -12.07 -11.828 1 93.25 58 SER B N 1
ATOM 1280 C CA . SER B 1 58 ? -5.688 -13.406 -12.133 1 93.25 58 SER B CA 1
ATOM 1281 C C . SER B 1 58 ? -4.305 -13.352 -12.773 1 93.25 58 SER B C 1
ATOM 1283 O O . SER B 1 58 ? -4.086 -12.594 -13.719 1 93.25 58 SER B O 1
ATOM 1285 N N . LEU B 1 59 ? -3.439 -14.148 -12.234 1 93.69 59 LEU B N 1
ATOM 1286 C CA . LEU B 1 59 ? -2.109 -14.273 -12.82 1 93.69 59 LEU B CA 1
ATOM 1287 C C . LEU B 1 59 ? -1.935 -15.633 -13.492 1 93.69 59 LEU B C 1
ATOM 1289 O O . LEU B 1 59 ? -0.819 -16.016 -13.852 1 93.69 59 LEU B O 1
ATOM 1293 N N . ALA B 1 60 ? -2.992 -16.281 -13.602 1 89.06 60 ALA B N 1
ATOM 1294 C CA . ALA B 1 60 ? -2.971 -17.625 -14.188 1 89.06 60 ALA B CA 1
ATOM 1295 C C . ALA B 1 60 ? -1.888 -18.484 -13.547 1 89.06 60 ALA B C 1
ATOM 1297 O O . ALA B 1 60 ? -1.863 -18.656 -12.328 1 89.06 60 ALA B O 1
ATOM 1298 N N . THR B 1 61 ? -1.1 -19.125 -14.359 1 85 61 THR B N 1
ATOM 1299 C CA . THR B 1 61 ? -0.055 -20.016 -13.852 1 85 61 THR B CA 1
ATOM 1300 C C . THR B 1 61 ? 1.323 -19.391 -14.047 1 85 61 THR B C 1
ATOM 1302 O O . THR B 1 61 ? 2.324 -20.109 -14.164 1 85 61 THR B O 1
ATOM 1305 N N . ALA B 1 62 ? 1.277 -18.078 -14.102 1 84.69 62 ALA B N 1
ATOM 1306 C CA . ALA B 1 62 ? 2.531 -17.391 -14.391 1 84.69 62 ALA B CA 1
ATOM 1307 C C . ALA B 1 62 ? 3.512 -17.516 -13.227 1 84.69 62 ALA B C 1
ATOM 1309 O O . ALA B 1 62 ? 4.727 -17.438 -13.422 1 84.69 62 ALA B O 1
ATOM 1310 N N . VAL B 1 63 ? 2.943 -17.703 -12.016 1 83.56 63 VAL B N 1
ATOM 1311 C CA . VAL B 1 63 ? 3.803 -17.672 -10.836 1 83.56 63 VAL B CA 1
ATOM 1312 C C . VAL B 1 63 ? 3.896 -19.062 -10.219 1 83.56 63 VAL B C 1
ATOM 1314 O O . VAL B 1 63 ? 4.828 -19.359 -9.469 1 83.56 63 VAL B O 1
ATOM 1317 N N . SER B 1 64 ? 2.975 -19.828 -10.469 1 81.62 64 SER B N 1
ATOM 1318 C CA . SER B 1 64 ? 2.918 -21.172 -9.93 1 81.62 64 SER B CA 1
ATOM 1319 C C . SER B 1 64 ? 2.078 -22.094 -10.82 1 81.62 64 SER B C 1
ATOM 1321 O O . SER B 1 64 ? 1.36 -21.625 -11.703 1 81.62 64 SER B O 1
ATOM 1323 N N . PRO B 1 65 ? 2.264 -23.391 -10.578 1 84.62 65 PRO B N 1
ATOM 1324 C CA . PRO B 1 65 ? 1.432 -24.328 -11.336 1 84.62 65 PRO B CA 1
ATOM 1325 C C . PRO B 1 65 ? -0.059 -24.156 -11.055 1 84.62 65 PRO B C 1
ATOM 1327 O O . PRO B 1 65 ? -0.896 -24.594 -11.852 1 84.62 65 PRO B O 1
ATOM 1330 N N . LYS B 1 66 ? -0.335 -23.625 -9.953 1 88.69 66 LYS B N 1
ATOM 1331 C CA . LYS B 1 66 ? -1.725 -23.344 -9.602 1 88.69 66 LYS B CA 1
ATOM 1332 C C . LYS B 1 66 ? -2.092 -21.891 -9.914 1 88.69 66 LYS B C 1
ATOM 1334 O O . LYS B 1 66 ? -1.248 -21 -9.812 1 88.69 66 LYS B O 1
ATOM 1339 N N . GLU B 1 67 ? -3.361 -21.781 -10.25 1 91.31 67 GLU B N 1
ATOM 1340 C CA . GLU B 1 67 ? -3.836 -20.406 -10.453 1 91.31 67 GLU B CA 1
ATOM 1341 C C . GLU B 1 67 ? -3.611 -19.547 -9.211 1 91.31 67 GLU B C 1
ATOM 1343 O O . GLU B 1 67 ? -3.789 -20.031 -8.086 1 91.31 67 GLU B O 1
ATOM 1348 N N . SER B 1 68 ? -3.162 -18.359 -9.461 1 93.12 68 SER B N 1
ATOM 1349 C CA 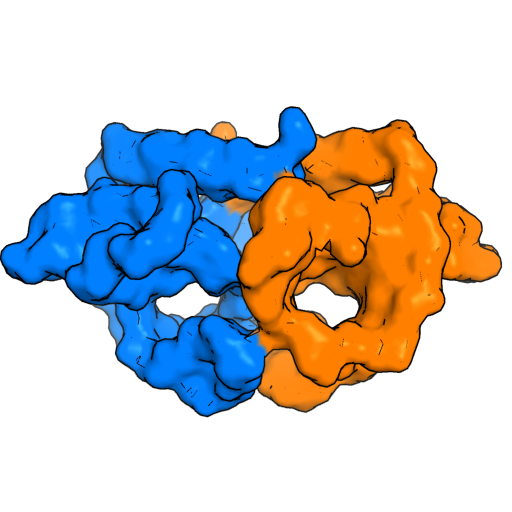. SER B 1 68 ? -2.967 -17.406 -8.375 1 93.12 68 SER B CA 1
ATOM 1350 C C . SER B 1 68 ? -3.576 -16.047 -8.711 1 93.12 68 SER B C 1
ATOM 1352 O O . SER B 1 68 ? -3.801 -15.742 -9.883 1 93.12 68 SER B O 1
ATOM 1354 N N . PHE B 1 69 ? -3.898 -15.289 -7.707 1 94.56 69 PHE B N 1
ATOM 1355 C CA . PHE B 1 69 ? -4.543 -13.984 -7.84 1 94.56 69 PHE B CA 1
ATOM 1356 C C . PHE B 1 69 ? -3.803 -12.938 -7.023 1 94.56 69 PHE B C 1
ATOM 1358 O O . PHE B 1 69 ? -3.502 -13.148 -5.848 1 94.56 69 PHE B O 1
ATOM 1365 N N . ALA B 1 70 ? -3.447 -11.828 -7.707 1 96 70 ALA B N 1
ATOM 1366 C CA . ALA B 1 70 ? -2.943 -10.672 -6.973 1 96 70 ALA B CA 1
ATOM 1367 C C . ALA B 1 70 ? -4.074 -9.945 -6.242 1 96 70 ALA B C 1
ATOM 1369 O O . ALA B 1 70 ? -5.066 -9.555 -6.855 1 96 70 ALA B O 1
ATOM 1370 N N . VAL B 1 71 ? -3.924 -9.766 -4.969 1 95.81 71 VAL B N 1
ATOM 1371 C CA . VAL B 1 71 ? -4.969 -9.164 -4.148 1 95.81 71 VAL B CA 1
ATOM 1372 C C . VAL B 1 71 ? -4.676 -7.676 -3.959 1 95.81 71 VAL B C 1
ATOM 1374 O O . VAL B 1 71 ? -3.975 -7.289 -3.02 1 95.81 71 VAL B O 1
ATOM 1377 N N . VAL B 1 72 ? -5.258 -6.871 -4.762 1 95.88 72 VAL B N 1
ATOM 1378 C CA . VAL B 1 72 ? -4.934 -5.457 -4.918 1 95.88 72 VAL B CA 1
ATOM 1379 C C . VAL B 1 72 ? -5.16 -4.727 -3.598 1 95.88 72 VAL B C 1
ATOM 1381 O O . VAL B 1 72 ? -4.301 -3.959 -3.152 1 95.88 72 VAL B O 1
ATOM 1384 N N . PRO B 1 73 ? -6.246 -5.016 -2.832 1 95.56 73 PRO B N 1
ATOM 1385 C CA . PRO B 1 73 ? -6.43 -4.301 -1.566 1 95.56 73 PRO B CA 1
ATOM 1386 C C . PRO B 1 73 ? -5.348 -4.629 -0.541 1 95.56 73 PRO B C 1
ATOM 1388 O O . PRO B 1 73 ? -5.184 -3.902 0.441 1 95.56 73 PRO B O 1
ATOM 1391 N N . GLY B 1 74 ? -4.598 -5.695 -0.799 1 96.94 74 GLY B N 1
ATOM 1392 C CA . GLY B 1 74 ? -3.545 -6.121 0.113 1 96.94 74 GLY B CA 1
ATOM 1393 C C . GLY B 1 74 ? -2.225 -5.414 -0.126 1 96.94 74 GLY B C 1
ATOM 1394 O O . GLY B 1 74 ? -1.227 -5.715 0.531 1 96.94 74 GLY B O 1
ATOM 1395 N N . LEU B 1 75 ? -2.197 -4.445 -1.028 1 97.69 75 LEU B N 1
ATOM 1396 C CA . LEU B 1 75 ? -0.99 -3.715 -1.404 1 97.69 75 LEU B CA 1
ATOM 1397 C C . LEU B 1 75 ? -0.367 -3.033 -0.192 1 97.69 75 LEU B C 1
ATOM 1399 O O . LEU B 1 75 ? -1.071 -2.41 0.606 1 97.69 75 LEU B O 1
ATOM 1403 N N . ARG B 1 76 ? 0.994 -3.133 -0.08 1 98.19 76 ARG B N 1
ATOM 1404 C CA . ARG B 1 76 ? 1.593 -2.521 1.103 1 98.19 76 ARG B CA 1
ATOM 1405 C C . ARG B 1 76 ? 3.105 -2.41 0.955 1 98.19 76 ARG B C 1
ATOM 1407 O O . ARG B 1 76 ? 3.727 -3.207 0.247 1 98.19 76 ARG B O 1
ATOM 1414 N N . GLN B 1 77 ? 3.619 -1.427 1.676 1 98.19 77 GLN B N 1
ATOM 1415 C CA . GLN B 1 77 ? 5.062 -1.344 1.873 1 98.19 77 GLN B CA 1
ATOM 1416 C C . GLN B 1 77 ? 5.57 -2.508 2.721 1 98.19 77 GLN B C 1
ATOM 1418 O O . GLN B 1 77 ? 4.945 -2.873 3.719 1 98.19 77 GLN B O 1
ATOM 1423 N N . VAL B 1 78 ? 6.719 -2.994 2.359 1 98.25 78 VAL B N 1
ATOM 1424 C CA . VAL B 1 78 ? 7.383 -3.998 3.186 1 98.25 78 VAL B CA 1
ATOM 1425 C C . VAL B 1 78 ? 8.883 -3.727 3.223 1 98.25 78 VAL B C 1
ATOM 1427 O O . VAL B 1 78 ? 9.484 -3.365 2.205 1 98.25 78 VAL B O 1
ATOM 1430 N N . SER B 1 79 ? 9.43 -3.881 4.445 1 98.38 79 SER B N 1
ATOM 1431 C CA . SER B 1 79 ? 10.891 -3.887 4.559 1 98.38 79 SER B CA 1
ATOM 1432 C C . SER B 1 79 ? 11.508 -4.977 3.688 1 98.38 79 SER B C 1
ATOM 1434 O O . SER B 1 79 ? 10.992 -6.098 3.635 1 98.38 79 SER B O 1
ATOM 1436 N N . LYS B 1 80 ? 12.594 -4.621 3.094 1 98.38 80 LYS B N 1
ATOM 1437 C CA . LYS B 1 80 ? 13.273 -5.633 2.291 1 98.38 80 LYS B CA 1
ATOM 1438 C C . LYS B 1 80 ? 13.727 -6.805 3.154 1 98.38 80 LYS B C 1
ATOM 1440 O O . LYS B 1 80 ? 13.898 -7.918 2.656 1 98.38 80 LYS B O 1
ATOM 1445 N N . SER B 1 81 ? 13.859 -6.617 4.398 1 98 81 SER B N 1
ATOM 1446 C CA . SER B 1 81 ? 14.242 -7.684 5.32 1 98 81 SER B CA 1
ATOM 1447 C C . SER B 1 81 ? 13.148 -8.75 5.418 1 98 81 SER B C 1
ATOM 1449 O O . SER B 1 81 ? 13.391 -9.852 5.914 1 98 81 SER B O 1
ATOM 1451 N N . ARG B 1 82 ? 11.953 -8.477 4.902 1 98.12 82 ARG B N 1
ATOM 1452 C CA . ARG B 1 82 ? 10.836 -9.414 4.953 1 98.12 82 ARG B CA 1
ATOM 1453 C C . ARG B 1 82 ? 10.82 -10.312 3.721 1 98.12 82 ARG B C 1
ATOM 1455 O O . ARG B 1 82 ? 10.062 -11.281 3.662 1 98.12 82 ARG B O 1
ATOM 1462 N N . LEU B 1 83 ? 11.555 -9.922 2.754 1 98.38 83 LEU B N 1
ATOM 1463 C CA . LEU B 1 83 ? 11.641 -10.727 1.542 1 98.38 83 LEU B CA 1
ATOM 1464 C C . LEU B 1 83 ? 12.492 -11.969 1.771 1 98.38 83 LEU B C 1
ATOM 1466 O O . LEU B 1 83 ? 13.695 -11.867 2.035 1 98.38 83 LEU B O 1
ATOM 1470 N N . VAL B 1 84 ? 11.922 -13.125 1.581 1 97.94 84 VAL B N 1
ATOM 1471 C CA . VAL B 1 84 ? 12.617 -14.305 2.076 1 97.94 84 VAL B CA 1
ATOM 1472 C C . VAL B 1 84 ? 12.969 -15.227 0.91 1 97.94 84 VAL B C 1
ATOM 1474 O O . VAL B 1 84 ? 13.805 -16.125 1.048 1 97.94 84 VAL B O 1
ATOM 1477 N N . LYS B 1 85 ? 12.328 -15.117 -0.188 1 97.44 85 LYS B N 1
ATOM 1478 C CA . LYS B 1 85 ? 12.617 -15.93 -1.366 1 97.44 85 LYS B CA 1
ATOM 1479 C C . LYS B 1 85 ? 12.234 -15.195 -2.648 1 97.44 85 LYS B C 1
ATOM 1481 O O . LYS B 1 85 ? 11.148 -14.617 -2.74 1 97.44 85 LYS B O 1
ATOM 1486 N N . GLN B 1 86 ? 13.141 -15.234 -3.621 1 97.12 86 GLN B N 1
ATOM 1487 C CA . GLN B 1 86 ? 12.906 -14.578 -4.902 1 97.12 86 GLN B CA 1
ATOM 1488 C C . GLN B 1 86 ? 12.289 -15.547 -5.91 1 97.12 86 GLN B C 1
ATOM 1490 O O . GLN B 1 86 ? 12.68 -16.719 -5.977 1 97.12 86 GLN B O 1
ATOM 1495 N N . GLY B 1 87 ? 11.312 -15.008 -6.59 1 96.19 87 GLY B N 1
ATOM 1496 C CA . GLY B 1 87 ? 10.742 -15.742 -7.711 1 96.19 87 GLY B CA 1
ATOM 1497 C C . GLY B 1 87 ? 11 -15.078 -9.055 1 96.19 87 GLY B C 1
ATOM 1498 O O . GLY B 1 87 ? 11.984 -14.352 -9.211 1 96.19 87 GLY B O 1
ATOM 1499 N N . GLY B 1 88 ? 10.211 -15.414 -10.07 1 95.25 88 GLY B N 1
ATOM 1500 C CA . GLY B 1 88 ? 10.398 -14.914 -11.422 1 95.25 88 GLY B CA 1
ATOM 1501 C C . GLY B 1 88 ? 9.805 -13.531 -11.633 1 95.25 88 GLY B C 1
ATOM 1502 O O . GLY B 1 88 ? 9.352 -12.891 -10.68 1 95.25 88 GLY B O 1
ATOM 1503 N N . LEU B 1 89 ? 9.922 -13.141 -12.867 1 96.81 89 LEU B N 1
ATOM 1504 C CA . LEU B 1 89 ? 9.352 -11.875 -13.289 1 96.81 89 LEU B CA 1
ATOM 1505 C C . LEU B 1 89 ? 7.988 -12.086 -13.945 1 96.81 89 LEU B C 1
ATOM 1507 O O . LEU B 1 89 ? 7.824 -12.992 -14.758 1 96.81 89 LEU B O 1
ATOM 1511 N N . LEU B 1 90 ? 7.062 -11.242 -13.492 1 96.81 90 LEU B N 1
ATOM 1512 C CA . LEU B 1 90 ? 5.734 -11.305 -14.094 1 96.81 90 LEU B CA 1
ATOM 1513 C C . LEU B 1 90 ? 5.785 -10.906 -15.57 1 96.81 90 LEU B C 1
ATOM 1515 O O . LEU B 1 90 ? 6.457 -9.938 -15.93 1 96.81 90 LEU B O 1
ATOM 1519 N N . PRO B 1 91 ? 5.059 -11.672 -16.406 1 96.44 91 PRO B N 1
ATOM 1520 C CA . PRO B 1 91 ? 4.953 -11.227 -17.797 1 96.44 91 PRO B CA 1
ATOM 1521 C C . PRO B 1 91 ? 4.414 -9.805 -17.922 1 96.44 91 PRO B C 1
ATOM 1523 O O . PRO B 1 91 ? 3.543 -9.398 -17.141 1 96.44 91 PRO B O 1
ATOM 1526 N N . ALA B 1 92 ? 4.844 -9.133 -18.969 1 95.88 92 ALA B N 1
ATOM 1527 C CA . ALA B 1 92 ? 4.547 -7.711 -19.141 1 95.88 92 ALA B CA 1
ATOM 1528 C C . ALA B 1 92 ? 3.041 -7.469 -19.188 1 95.88 92 ALA B C 1
ATOM 1530 O O . ALA B 1 92 ? 2.541 -6.488 -18.641 1 95.88 92 ALA B O 1
ATOM 1531 N N . HIS B 1 93 ? 2.379 -8.305 -19.891 1 96.44 93 HIS B N 1
ATOM 1532 C CA . HIS B 1 93 ? 0.943 -8.109 -20.047 1 96.44 93 HIS B CA 1
ATOM 1533 C C . HIS B 1 93 ? 0.215 -8.258 -18.703 1 96.44 93 HIS B C 1
ATOM 1535 O O . HIS B 1 93 ? -0.752 -7.543 -18.438 1 96.44 93 HIS B O 1
ATOM 1541 N N . LEU B 1 94 ? 0.659 -9.133 -17.844 1 96.56 94 LEU B N 1
ATOM 1542 C CA . LEU B 1 94 ? 0.044 -9.32 -16.531 1 96.56 94 LEU B CA 1
ATOM 1543 C C . LEU B 1 94 ? 0.406 -8.18 -15.594 1 96.56 94 LEU B C 1
ATOM 1545 O O . LEU B 1 94 ? -0.429 -7.73 -14.805 1 96.56 94 LEU B O 1
ATOM 1549 N N . LEU B 1 95 ? 1.637 -7.75 -15.727 1 97.06 95 LEU B N 1
ATOM 1550 C CA . LEU B 1 95 ? 2.033 -6.594 -14.93 1 97.06 95 LEU B CA 1
ATOM 1551 C C . LEU B 1 95 ? 1.202 -5.367 -15.305 1 97.06 95 LEU B C 1
ATOM 1553 O O . LEU B 1 95 ? 0.83 -4.578 -14.43 1 97.06 95 LEU B O 1
ATOM 1557 N N . GLY B 1 96 ? 0.949 -5.203 -16.578 1 96.56 96 GLY B N 1
ATOM 1558 C CA . GLY B 1 96 ? 0.086 -4.117 -17.016 1 96.56 96 GLY B CA 1
ATOM 1559 C C . GLY B 1 96 ? -1.31 -4.188 -16.438 1 96.56 96 GLY B C 1
ATOM 1560 O O . GLY B 1 96 ? -1.857 -3.172 -16 1 96.56 96 GLY B O 1
ATOM 1561 N N . ARG B 1 97 ? -1.873 -5.352 -16.422 1 95.31 97 ARG B N 1
ATOM 1562 C CA . ARG B 1 97 ? -3.197 -5.547 -15.836 1 95.31 97 ARG B CA 1
ATOM 1563 C C . ARG B 1 97 ? -3.191 -5.227 -14.344 1 95.31 97 ARG B C 1
ATOM 1565 O O . ARG B 1 97 ? -4.105 -4.57 -13.844 1 95.31 97 ARG B O 1
ATOM 1572 N N . LEU B 1 98 ? -2.191 -5.707 -13.656 1 96 98 LEU B N 1
ATOM 1573 C CA . LEU B 1 98 ? -2.07 -5.449 -12.227 1 96 98 LEU B CA 1
ATOM 1574 C C . LEU B 1 98 ? -1.924 -3.955 -11.953 1 96 98 LEU B C 1
ATOM 1576 O O . LEU B 1 98 ? -2.568 -3.416 -11.055 1 96 98 LEU B O 1
ATOM 1580 N N . THR B 1 99 ? -1.136 -3.311 -12.805 1 96.81 99 THR B N 1
ATOM 1581 C CA . THR B 1 99 ? -0.922 -1.875 -12.664 1 96.81 99 THR B CA 1
ATOM 1582 C C . THR B 1 99 ? -2.234 -1.114 -12.836 1 96.81 99 THR B C 1
ATOM 1584 O O . THR B 1 99 ? -2.541 -0.212 -12.055 1 96.81 99 THR B O 1
ATOM 1587 N N . SER B 1 100 ? -2.998 -1.507 -13.828 1 95.31 100 SER B N 1
ATOM 1588 C CA . SER B 1 100 ? -4.289 -0.871 -14.07 1 95.31 100 SER B CA 1
ATOM 1589 C C . SER B 1 100 ? -5.234 -1.069 -12.891 1 95.31 100 SER B C 1
ATOM 1591 O O . SER B 1 100 ? -5.922 -0.135 -12.477 1 95.31 100 SER B O 1
ATOM 1593 N N . ALA B 1 101 ? -5.258 -2.227 -12.383 1 94.5 101 ALA B N 1
ATOM 1594 C CA . ALA B 1 101 ? -6.133 -2.531 -11.258 1 94.5 101 ALA B CA 1
ATOM 1595 C C . ALA B 1 101 ? -5.738 -1.724 -10.023 1 94.5 101 ALA B C 1
ATOM 1597 O O . ALA B 1 101 ? -6.602 -1.181 -9.328 1 94.5 101 ALA B O 1
ATOM 1598 N N . VAL B 1 102 ? -4.438 -1.638 -9.75 1 96.25 102 VAL B N 1
ATOM 1599 C CA . VAL B 1 102 ? -3.93 -0.888 -8.609 1 96.25 102 VAL B CA 1
ATOM 1600 C C . VAL B 1 102 ? -4.281 0.589 -8.758 1 96.25 102 VAL B C 1
ATOM 1602 O O . VAL B 1 102 ? -4.781 1.215 -7.824 1 96.25 102 VAL B O 1
ATOM 1605 N N . THR B 1 103 ? -4.055 1.09 -9.984 1 95.25 103 THR B N 1
ATOM 1606 C CA . THR B 1 103 ? -4.336 2.498 -10.242 1 95.25 103 THR B CA 1
ATOM 1607 C C . THR B 1 103 ? -5.828 2.785 -10.094 1 95.25 103 THR B C 1
ATOM 1609 O O . THR B 1 103 ? -6.215 3.789 -9.492 1 95.25 103 THR B O 1
ATOM 1612 N N . ASP B 1 104 ? -6.637 1.93 -10.562 1 93.12 104 ASP B N 1
ATOM 1613 C CA . ASP B 1 104 ? -8.078 2.1 -10.445 1 93.12 104 ASP B CA 1
ATOM 1614 C C . ASP B 1 104 ? -8.523 2.082 -8.977 1 93.12 104 ASP B C 1
ATOM 1616 O O . ASP B 1 104 ? -9.398 2.854 -8.578 1 93.12 104 ASP B O 1
ATOM 1620 N N . TYR B 1 105 ? -7.926 1.208 -8.234 1 94.19 105 TYR B N 1
ATOM 1621 C CA . TYR B 1 105 ? -8.258 1.044 -6.82 1 94.19 105 TYR B CA 1
ATOM 1622 C C . TYR B 1 105 ? -7.867 2.279 -6.02 1 94.19 105 TYR B C 1
ATOM 1624 O O . TYR B 1 105 ? -8.539 2.635 -5.047 1 94.19 105 TYR B O 1
ATOM 1632 N N . LEU B 1 106 ? -6.801 3.012 -6.512 1 96.12 106 LEU B N 1
ATOM 1633 C CA . LEU B 1 106 ? -6.25 4.133 -5.754 1 96.12 106 LEU B CA 1
ATOM 1634 C C . LEU B 1 106 ? -6.695 5.461 -6.352 1 96.12 106 LEU B C 1
ATOM 1636 O O . LEU B 1 106 ? -6.168 6.516 -5.992 1 96.12 106 LEU B O 1
ATOM 1640 N N . THR B 1 107 ? -7.594 5.387 -7.383 1 90.25 107 THR B N 1
ATOM 1641 C CA . THR B 1 107 ? -8.125 6.598 -8 1 90.25 107 THR B CA 1
ATOM 1642 C C . THR B 1 107 ? -9.656 6.598 -7.957 1 90.25 107 THR B C 1
ATOM 1644 O O . THR B 1 107 ? -10.266 5.629 -7.5 1 90.25 107 THR B O 1
ATOM 1647 N N . AS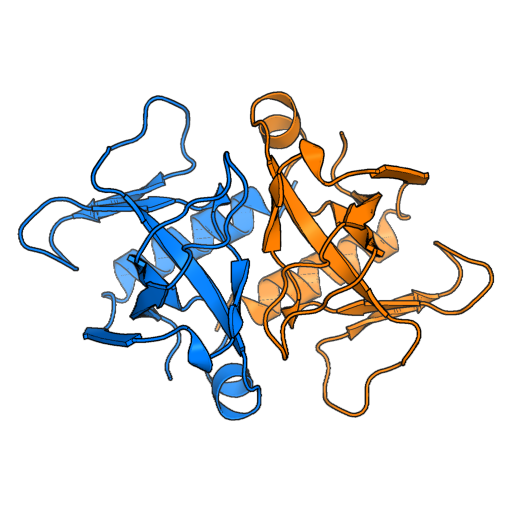P B 1 108 ? -10.273 7.727 -8.109 1 76.69 108 ASP B N 1
ATOM 1648 C CA . ASP B 1 108 ? -11.727 7.891 -8.109 1 76.69 108 ASP B CA 1
ATOM 1649 C C . ASP B 1 108 ? -12.305 7.684 -9.508 1 76.69 108 ASP B C 1
ATOM 1651 O O . ASP B 1 108 ? -11.648 7.996 -10.508 1 76.69 108 ASP B O 1
#

InterPro domains:
  IPR003477 mRNA interferase PemK-like [PF02452] (3-103)
  IPR003477 mRNA interferase PemK-like [PTHR33988] (2-106)
  IPR011067 Plasmid maintenance toxin/Cell growth inhibitor [G3DSA:2.30.30.110] (1-107)

Nearest PDB structures (foldseek):
  4mzm-assembly1_B  TM=9.392E-01  e=7.844E-09  Staphylococcus aureus subsp. aureus N315
  4mzp-assembly3_E  TM=9.115E-01  e=5.409E-08  Staphylococcus aureus subsp. aureus N315
  5wyg-assembly1_A  TM=8.367E-01  e=4.001E-08  Mycobacterium tuberculosis H37Rv
  5uct-assembly1_A-2  TM=8.806E-01  e=1.407E-06  Mycobacterium tuberculosis H37Rv
  5cca-assembly1_B  TM=8.473E-01  e=1.885E-05  Mycobacterium tuberculosis

Organism: Turneriella parva (strain ATCC BAA-1111 / DSM 21527 / NCTC 11395 / H) (NCBI:txid869212)

Sequence (216 aa):
MLRGQLYWVNLTDAHPPEMGKVRPAIIVSNTEQNQILESVVVVPLSTQPGEIWPLRVSLATAVSPKESFAVVPGLRQVSKSRLVKQGGLLPAHLLGRLTSAVTDYLTDMLRGQLYWVNLTDAHPP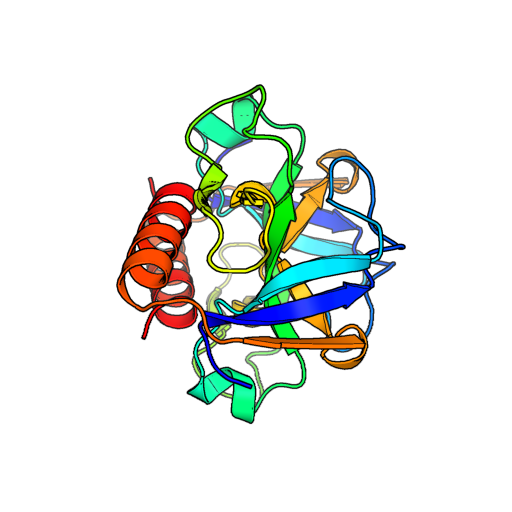EMGKVRPAIIVSNTEQNQILESVVVVPLSTQPGEIWPLRVSLATAVSPKESFAVVPGLRQVSKSRLVKQGGLLPAHLLGRLTSAVTDYLTD

Solvent-accessible surface area (backbone atoms only — not comparable to full-atom values): 11297 Å² total; per-residue (Å²): 109,50,50,34,26,29,28,29,32,60,27,69,83,46,50,76,77,40,70,52,42,76,31,48,24,32,29,44,32,27,40,74,54,36,70,71,44,65,41,42,29,29,27,35,50,38,71,62,85,54,92,68,74,93,45,48,40,77,48,47,57,77,84,36,96,51,58,33,17,36,31,46,74,53,27,26,43,42,24,52,86,33,54,74,42,82,57,60,68,54,55,69,72,56,44,49,53,48,42,52,50,46,49,55,44,47,37,132,109,52,49,34,26,29,28,30,32,61,28,69,83,47,50,76,76,41,69,50,44,75,32,47,25,32,28,43,31,28,39,74,55,36,71,72,46,68,41,43,29,29,27,35,49,37,72,62,84,56,94,68,72,92,46,48,40,76,48,46,56,77,85,36,95,52,60,34,18,36,31,47,75,51,26,26,44,39,25,52,88,33,54,75,42,80,57,60,68,54,54,68,72,56,45,50,52,47,43,52,50,46,48,54,44,47,38,132

pLDDT: mean 93.02, std 8.88, range [52.56, 98.75]